Protein AF-A0A3C0NNP2-F1 (afdb_monomer)

Secondary structure (DSSP, 8-state):
------PPP-----GGGGGGGTTS-HHHHHHHHHHHHHHHHH------SSHHHHHHHHHHHHHHHHHHHHHHHHHHHHHHHHHHHHHHHTTPPPPPHHHHHHHHHHHHHHHHHHHHHTSPPPP---------------------PPPP----PPPPPPP--------HHHHHHHHHHHHHHHHHHHHTT--

Solvent-accessible surface area (backbone atoms only — not comparable to full-atom values): 12382 Å² total; per-residue (Å²): 133,84,76,74,80,75,73,77,79,80,85,84,84,58,77,87,53,50,71,64,43,73,91,49,55,72,72,54,47,50,50,51,54,50,38,50,51,40,28,70,67,42,65,46,82,76,86,56,91,50,67,66,59,35,53,37,45,51,56,52,51,53,52,49,54,53,50,53,52,50,54,38,39,55,50,24,53,55,46,49,64,55,46,52,55,56,33,57,77,68,73,48,84,81,73,60,65,66,64,48,30,53,53,45,21,54,52,51,53,51,53,48,59,53,58,31,67,70,62,81,77,74,84,79,80,84,77,89,82,83,92,84,85,87,82,90,80,92,77,92,78,82,86,82,82,84,86,76,92,76,88,79,78,82,81,85,80,88,88,84,88,89,69,93,73,66,52,71,69,52,53,50,50,51,55,52,50,53,54,53,52,57,53,57,56,62,66,71,72,74,125

Radius of gyration: 28.44 Å; Cα contacts (8 Å, |Δi|>4): 70; chains: 1; bounding box: 98×59×48 Å

Foldseek 3Di:
DPPPPPQQDFFDDDPVLVVLPPPDDPVLVVVLSVQRRLCSRQVDHDDDPDPSSNVSSVVSSVVRVVVLLVVLLVVLLVVLVVVVVVCVVVVHDRDDRVVSSVVSSVVVVVVSNVVSPPDDDDDDPDDDDDDDDDDDDDDDDDDDDDDDDDDDDDDDDDDDDDDPDDDPVRVVVVVVVVVVVVVVVVVVPPD

pLDDT: mean 73.44, std 24.17, range [26.77, 96.62]

Mean predicted aligned error: 18.31 Å

Sequence (191 aa):
MSRKNKVKPGILLYFDQAEAFEYFTDAEVGQIVRAALRFGQFGEDTVFQDRAQQAAWHSIRLALIRDHASYFRDIAERTYSSMCRVWKEAGAEYPEKDAWIESETQRLLSLDAERSRTVPSAPNRKDSQQDTQPQHDNSVITSPAPARYAPTACESAPDNRDGESLSIEQEFEEKRRKAIESLNFRTSKGF

Structure (mmCIF, N/CA/C/O backbone):
data_AF-A0A3C0NNP2-F1
#
_entry.id   AF-A0A3C0NNP2-F1
#
loop_
_atom_site.group_PDB
_atom_site.id
_atom_site.type_symbol
_atom_site.label_atom_id
_atom_site.label_alt_id
_atom_site.label_comp_id
_atom_site.label_asym_id
_atom_site.label_entity_id
_atom_site.label_seq_id
_atom_site.pdbx_PDB_ins_code
_atom_site.Cartn_x
_atom_site.Cartn_y
_atom_site.Cartn_z
_atom_site.occupancy
_atom_site.B_iso_or_equiv
_atom_site.auth_seq_id
_atom_site.auth_comp_id
_atom_site.auth_asym_id
_atom_site.auth_atom_id
_atom_site.pdbx_PDB_model_num
ATOM 1 N N . MET A 1 1 ? -1.006 -19.595 -22.410 1.00 35.12 1 MET A N 1
ATOM 2 C CA . MET A 1 1 ? -0.564 -19.739 -21.004 1.00 35.12 1 MET A CA 1
ATOM 3 C C . MET A 1 1 ? -1.572 -19.046 -20.101 1.00 35.12 1 MET A C 1
ATOM 5 O O . MET A 1 1 ? -1.688 -17.829 -20.161 1.00 35.12 1 MET A O 1
ATOM 9 N N . SER A 1 2 ? -2.354 -19.806 -19.330 1.00 37.44 2 SER A N 1
ATOM 10 C CA . SER A 1 2 ? -3.319 -19.236 -18.383 1.00 37.44 2 SER A CA 1
ATOM 11 C C . SER A 1 2 ? -2.547 -18.583 -17.235 1.00 37.44 2 SER A C 1
ATOM 13 O O . SER A 1 2 ? -1.887 -19.276 -16.457 1.00 37.44 2 SER A O 1
ATOM 15 N N . ARG A 1 3 ? -2.552 -17.244 -17.165 1.00 47.00 3 ARG A N 1
ATOM 16 C CA . ARG A 1 3 ? -2.038 -16.521 -15.998 1.00 47.00 3 ARG A CA 1
ATOM 17 C C . ARG A 1 3 ? -2.948 -16.908 -14.839 1.00 47.00 3 ARG A C 1
ATOM 19 O O . ARG A 1 3 ? -4.051 -16.385 -14.741 1.00 47.00 3 ARG A O 1
ATOM 26 N N . LYS A 1 4 ? -2.512 -17.848 -13.990 1.00 49.34 4 LYS A N 1
ATOM 27 C CA . LYS A 1 4 ? -3.157 -18.088 -12.693 1.00 49.34 4 LYS A CA 1
ATOM 28 C C . LYS A 1 4 ? -3.365 -16.711 -12.069 1.00 49.34 4 LYS A C 1
ATOM 30 O O . LYS A 1 4 ? -2.384 -15.979 -11.925 1.00 49.34 4 LYS A O 1
ATOM 35 N N . ASN A 1 5 ? -4.615 -16.337 -11.800 1.00 49.03 5 ASN A N 1
ATOM 36 C CA . ASN A 1 5 ? -4.945 -15.070 -11.161 1.00 49.03 5 ASN A CA 1
ATOM 37 C C . ASN A 1 5 ? -4.226 -15.049 -9.815 1.00 49.03 5 ASN A C 1
ATOM 39 O O . ASN A 1 5 ? -4.716 -15.609 -8.841 1.00 49.03 5 ASN A O 1
ATOM 43 N N . LYS A 1 6 ? -3.026 -14.460 -9.771 1.00 58.00 6 LYS A N 1
ATOM 44 C CA . LYS A 1 6 ? -2.323 -14.229 -8.517 1.00 58.00 6 LYS A CA 1
ATOM 45 C C . LYS A 1 6 ? -3.227 -13.290 -7.732 1.00 58.00 6 LYS A C 1
ATOM 47 O O . LYS A 1 6 ? -3.489 -12.164 -8.175 1.00 58.00 6 LYS A O 1
ATOM 52 N N . VAL A 1 7 ? -3.809 -13.820 -6.664 1.00 63.25 7 VAL A N 1
ATOM 53 C CA . VAL A 1 7 ? -4.595 -13.048 -5.708 1.00 63.25 7 VAL A CA 1
ATOM 54 C C . VAL A 1 7 ? -3.653 -11.991 -5.142 1.00 63.25 7 VAL A C 1
ATOM 56 O O . VAL A 1 7 ? -2.482 -12.284 -4.888 1.00 63.25 7 VAL A O 1
ATOM 59 N N . LYS A 1 8 ? -4.127 -10.745 -5.060 1.00 69.69 8 LYS A N 1
ATOM 60 C CA . LYS A 1 8 ? -3.361 -9.659 -4.447 1.00 69.69 8 LYS A CA 1
ATOM 61 C C . LYS A 1 8 ? -3.041 -10.076 -3.001 1.00 69.69 8 LYS A C 1
ATOM 63 O O . LYS A 1 8 ? -3.910 -10.687 -2.375 1.00 69.69 8 LYS A O 1
ATOM 68 N N . PRO A 1 9 ? -1.816 -9.851 -2.495 1.00 76.38 9 PRO A N 1
ATOM 69 C CA . PRO A 1 9 ? -1.511 -10.164 -1.104 1.00 76.38 9 PRO A CA 1
ATOM 70 C C . PRO A 1 9 ? -2.508 -9.470 -0.164 1.00 76.38 9 PRO A C 1
ATOM 72 O O . PRO A 1 9 ? -3.124 -8.467 -0.530 1.00 76.38 9 PRO A O 1
ATOM 75 N N . GLY A 1 10 ? -2.683 -10.037 1.031 1.00 86.12 10 GLY A N 1
ATOM 76 C CA . GLY A 1 10 ? -3.494 -9.418 2.076 1.00 86.12 10 GLY A CA 1
ATOM 77 C C . GLY A 1 10 ? -2.913 -8.081 2.544 1.00 86.12 10 GLY A C 1
ATOM 78 O O . GLY A 1 10 ? -1.851 -7.650 2.095 1.00 86.12 10 GLY A O 1
ATOM 79 N N . ILE A 1 11 ? -3.615 -7.435 3.469 1.00 88.88 11 ILE A N 1
ATOM 80 C CA . ILE A 1 11 ? -3.126 -6.224 4.129 1.00 88.88 11 ILE A CA 1
ATOM 81 C C . ILE A 1 11 ? -2.184 -6.582 5.280 1.00 88.88 11 ILE A C 1
ATOM 83 O O . ILE A 1 11 ? -2.373 -7.605 5.942 1.00 88.88 11 ILE A O 1
ATOM 87 N N . LEU A 1 12 ? -1.203 -5.720 5.534 1.00 87.94 12 LEU A N 1
ATOM 88 C CA . LEU A 1 12 ? -0.366 -5.782 6.723 1.00 87.94 12 LEU A CA 1
ATOM 89 C C . LEU A 1 12 ? -0.793 -4.663 7.675 1.00 87.94 12 LEU A C 1
ATOM 91 O O . LEU A 1 12 ? -0.862 -3.500 7.283 1.00 87.94 12 LEU A O 1
ATOM 95 N N . LEU A 1 13 ? -1.117 -5.035 8.911 1.00 87.12 13 LEU A N 1
ATOM 96 C CA . LEU A 1 13 ? -1.383 -4.097 9.997 1.00 87.12 13 LEU A CA 1
ATOM 97 C C . LEU A 1 13 ? -0.209 -4.165 10.968 1.00 87.12 13 LEU A C 1
ATOM 99 O O . LEU A 1 13 ? 0.189 -5.248 11.399 1.00 87.12 13 LEU A O 1
ATOM 103 N N . TYR A 1 14 ? 0.352 -3.005 11.276 1.00 87.31 14 TYR A N 1
ATOM 104 C CA . TYR A 1 14 ? 1.499 -2.870 12.161 1.00 87.31 14 TYR A CA 1
ATOM 105 C C . TYR A 1 14 ? 1.044 -2.594 13.598 1.00 87.31 14 TYR A C 1
ATOM 107 O O . TYR A 1 14 ? -0.056 -2.097 13.835 1.00 87.31 14 TYR A O 1
ATOM 115 N N . PHE A 1 15 ? 1.894 -2.925 14.572 1.00 88.94 15 PHE A N 1
ATOM 116 C CA . PHE A 1 15 ? 1.574 -2.744 15.993 1.00 88.94 15 PHE A CA 1
ATOM 117 C C . PHE A 1 15 ? 1.412 -1.276 16.404 1.00 88.94 15 PHE A C 1
ATOM 119 O O . PHE A 1 15 ? 0.691 -1.003 17.355 1.00 88.94 15 PHE A O 1
ATOM 126 N N . ASP A 1 16 ? 2.013 -0.337 15.672 1.00 86.25 16 ASP A N 1
ATOM 127 C CA . ASP A 1 16 ? 1.788 1.104 15.857 1.00 86.25 16 ASP A CA 1
ATOM 128 C C . ASP A 1 16 ? 0.331 1.518 15.574 1.00 86.25 16 ASP A C 1
ATOM 130 O O . ASP A 1 16 ? -0.117 2.567 16.024 1.00 86.25 16 ASP A O 1
ATOM 134 N N . GLN A 1 17 ? -0.437 0.680 14.873 1.00 85.19 17 GLN A N 1
ATOM 135 C CA . GLN A 1 17 ? -1.859 0.901 14.617 1.00 85.19 17 GLN A CA 1
ATOM 136 C C . GLN A 1 17 ? -2.762 0.297 15.689 1.00 85.19 17 GLN A C 1
ATOM 138 O O . GLN A 1 17 ? -3.963 0.548 15.667 1.00 85.19 17 GLN A O 1
ATOM 143 N N . ALA A 1 18 ? -2.218 -0.488 16.625 1.00 86.25 18 ALA A N 1
ATOM 144 C CA . ALA A 1 18 ? -3.011 -1.096 17.689 1.00 86.25 18 ALA A CA 1
ATOM 145 C C . ALA A 1 18 ? -3.673 -0.030 18.577 1.00 86.25 18 ALA A C 1
ATOM 147 O O . ALA A 1 18 ? -4.842 -0.167 18.928 1.00 86.25 18 ALA A O 1
ATOM 148 N N . GLU A 1 19 ? -2.964 1.070 18.843 1.00 86.31 19 GLU A N 1
ATOM 149 C CA . GLU A 1 19 ? -3.471 2.219 19.606 1.00 86.31 19 GLU A CA 1
ATOM 150 C C . GLU A 1 19 ? -4.695 2.865 18.939 1.00 86.31 19 GLU A C 1
ATOM 152 O O . GLU A 1 19 ? -5.598 3.355 19.614 1.00 86.31 19 GLU A O 1
ATOM 157 N N . ALA A 1 20 ? -4.787 2.800 17.604 1.00 84.19 20 ALA A N 1
ATOM 158 C CA . ALA A 1 20 ? -5.948 3.298 16.873 1.00 84.19 20 ALA A CA 1
ATOM 159 C C . ALA A 1 20 ? -7.210 2.456 17.122 1.00 84.19 20 ALA A C 1
ATOM 161 O O . ALA A 1 20 ? -8.291 2.887 16.736 1.00 84.19 20 ALA A O 1
ATOM 162 N N . PHE A 1 21 ? -7.095 1.279 17.746 1.00 89.62 21 PHE A N 1
ATOM 163 C CA . PHE A 1 21 ? -8.216 0.391 18.049 1.00 89.62 21 PHE A CA 1
ATOM 164 C C . PHE A 1 21 ? -8.631 0.372 19.523 1.00 89.62 21 PHE A C 1
ATOM 166 O O . PHE A 1 21 ? -9.720 -0.110 19.816 1.00 89.62 21 PHE A O 1
ATOM 173 N N . GLU A 1 22 ? -7.821 0.907 20.444 1.00 89.44 22 GLU A N 1
ATOM 174 C CA . GLU A 1 22 ? -8.028 0.744 21.896 1.00 89.44 22 GLU A CA 1
ATOM 175 C C . GLU A 1 22 ? -9.381 1.252 22.406 1.00 89.44 22 GLU A C 1
ATOM 177 O O . GLU A 1 22 ? -9.929 0.714 23.367 1.00 89.44 22 GLU A O 1
ATOM 182 N N . TYR A 1 23 ? -9.926 2.283 21.763 1.00 88.69 23 TYR A N 1
ATOM 183 C CA . TYR A 1 23 ? -11.167 2.931 22.187 1.00 88.69 23 TYR A CA 1
ATOM 184 C C . TYR A 1 23 ? -12.404 2.449 21.425 1.00 88.69 23 TYR A C 1
ATOM 186 O O . TYR A 1 23 ? -13.486 3.003 21.616 1.00 88.69 23 TYR A O 1
ATOM 194 N N . PHE A 1 24 ? -12.257 1.438 20.567 1.00 94.31 24 PHE A N 1
ATOM 195 C CA . PHE A 1 24 ? -13.345 0.889 19.768 1.00 94.31 24 PHE A CA 1
ATOM 196 C C . PHE A 1 24 ? -13.791 -0.470 20.293 1.00 94.31 24 PHE A C 1
ATOM 198 O O . PHE A 1 24 ? -12.999 -1.293 20.745 1.00 94.31 24 PHE A O 1
ATOM 205 N N . THR A 1 25 ? -15.088 -0.729 20.188 1.00 95.50 25 THR A N 1
ATOM 206 C CA . THR A 1 25 ? -15.630 -2.072 20.390 1.00 95.50 25 THR A CA 1
ATOM 207 C C . THR A 1 25 ? -15.190 -3.002 19.256 1.00 95.50 25 THR A C 1
ATOM 209 O O . THR A 1 25 ? -14.941 -2.562 18.131 1.00 95.50 25 THR A O 1
ATOM 212 N N . ASP A 1 26 ? -15.186 -4.315 19.498 1.00 95.69 26 ASP A N 1
ATOM 213 C CA . ASP A 1 26 ? -14.838 -5.314 18.474 1.00 95.69 26 ASP A CA 1
ATOM 214 C C . ASP A 1 26 ? -15.671 -5.175 17.187 1.00 95.69 26 ASP A C 1
ATOM 216 O O . ASP A 1 26 ? -15.187 -5.424 16.081 1.00 95.69 26 ASP A O 1
ATOM 220 N N . ALA A 1 27 ? -16.933 -4.749 17.313 1.00 95.75 27 ALA A N 1
ATOM 221 C CA . ALA A 1 27 ? -17.811 -4.520 16.172 1.00 95.75 27 ALA A CA 1
ATOM 222 C C . ALA A 1 27 ? -17.329 -3.352 15.298 1.00 95.75 27 ALA A C 1
ATOM 224 O O . ALA A 1 27 ? -17.389 -3.432 14.071 1.00 95.75 27 ALA A O 1
ATOM 225 N N . GLU A 1 28 ? -16.842 -2.280 15.915 1.00 95.19 28 GLU A N 1
ATOM 226 C CA . GLU A 1 28 ? -16.324 -1.094 15.232 1.00 95.19 28 GLU A CA 1
ATOM 227 C C . GLU A 1 28 ? -14.955 -1.374 14.612 1.00 95.19 28 GLU A C 1
ATOM 229 O O . GLU A 1 28 ? -14.738 -1.075 13.436 1.00 95.19 28 GLU A O 1
ATOM 234 N N . VAL A 1 29 ? -14.076 -2.069 15.340 1.00 95.00 29 VAL A N 1
ATOM 235 C CA . VAL A 1 29 ? -12.811 -2.580 14.791 1.00 95.00 29 VAL A CA 1
ATOM 236 C C . VAL A 1 29 ? -13.084 -3.465 13.573 1.00 95.00 29 VAL A C 1
ATOM 238 O O . VAL A 1 29 ? -12.455 -3.302 12.527 1.00 95.00 29 VAL A O 1
AT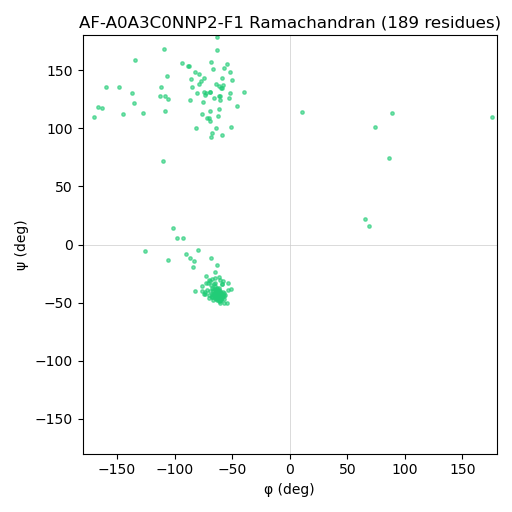OM 241 N N . GLY A 1 30 ? -14.084 -4.347 13.649 1.00 95.12 30 GLY A N 1
ATOM 242 C CA . GLY A 1 30 ? -14.502 -5.186 12.527 1.00 95.12 30 GLY A CA 1
ATOM 243 C C . GLY A 1 30 ? -14.946 -4.393 11.291 1.00 95.12 30 GLY A C 1
ATOM 244 O O . GLY A 1 30 ? -14.696 -4.828 10.161 1.00 95.12 30 GLY A O 1
ATOM 245 N N . GLN A 1 31 ? -15.562 -3.221 11.469 1.00 96.12 31 GLN A N 1
ATOM 246 C CA . GLN A 1 31 ? -15.917 -2.331 10.357 1.00 96.12 31 GLN A CA 1
ATOM 247 C C . GLN A 1 31 ? -14.672 -1.702 9.723 1.00 96.12 31 GLN A C 1
ATOM 249 O O . GLN A 1 31 ? -14.552 -1.703 8.496 1.00 96.12 31 GLN A O 1
ATOM 254 N N . ILE A 1 32 ? -13.721 -1.242 10.538 1.00 95.56 32 ILE A N 1
ATOM 255 C CA . ILE A 1 32 ? -12.462 -0.652 10.064 1.00 95.56 32 ILE A CA 1
ATOM 256 C C . ILE A 1 32 ? -11.609 -1.695 9.330 1.00 95.56 32 ILE A C 1
ATOM 258 O O . ILE A 1 32 ? -11.123 -1.436 8.230 1.00 95.56 32 ILE A O 1
ATOM 262 N N . VAL A 1 33 ? -11.486 -2.911 9.866 1.00 94.88 33 VAL A N 1
ATOM 263 C CA . VAL A 1 33 ? -10.759 -4.012 9.210 1.00 94.88 33 VAL A CA 1
ATOM 264 C C . VAL A 1 33 ? -11.424 -4.400 7.887 1.00 94.88 33 VAL A C 1
ATOM 266 O O . VAL A 1 33 ? -10.745 -4.635 6.887 1.00 94.88 33 VAL A O 1
ATOM 269 N N . 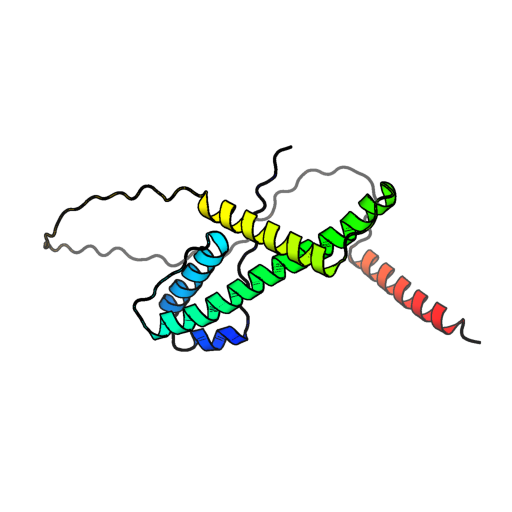ARG A 1 34 ? -12.761 -4.422 7.831 1.00 94.88 34 ARG A N 1
ATOM 270 C CA . ARG A 1 34 ? -13.489 -4.674 6.579 1.00 94.88 34 ARG A CA 1
ATOM 271 C C . ARG A 1 34 ? -13.232 -3.581 5.540 1.00 94.88 34 ARG A C 1
ATOM 273 O O . ARG A 1 34 ? -13.052 -3.911 4.367 1.00 94.88 34 ARG A O 1
ATOM 280 N N . ALA A 1 35 ? -13.201 -2.315 5.956 1.00 95.56 35 ALA A N 1
ATOM 281 C CA . ALA A 1 35 ? -12.829 -1.197 5.092 1.00 95.56 35 ALA A CA 1
ATOM 282 C C . ALA A 1 35 ? -11.386 -1.341 4.584 1.00 95.56 35 ALA A C 1
ATOM 284 O O . ALA A 1 35 ? -11.151 -1.224 3.385 1.00 95.56 35 ALA A O 1
ATOM 285 N N . ALA A 1 36 ? -10.444 -1.711 5.455 1.00 94.50 36 ALA A N 1
ATOM 286 C CA . ALA A 1 36 ? -9.049 -1.958 5.095 1.00 94.50 36 ALA A CA 1
ATOM 287 C C . ALA A 1 36 ? -8.899 -3.056 4.032 1.00 94.50 36 ALA A C 1
ATOM 289 O O . ALA A 1 36 ? -8.169 -2.880 3.056 1.00 94.50 36 ALA A O 1
ATOM 290 N N . LEU A 1 37 ? -9.630 -4.166 4.174 1.00 92.94 37 LEU A N 1
ATOM 291 C CA . LEU A 1 37 ? -9.629 -5.250 3.190 1.00 92.94 37 LEU A CA 1
ATOM 292 C C . LEU A 1 37 ? -10.200 -4.801 1.842 1.00 92.94 37 LEU A C 1
ATOM 294 O O . LEU A 1 37 ? -9.605 -5.087 0.804 1.00 92.94 37 LEU A O 1
ATOM 298 N N . ARG A 1 38 ? -11.322 -4.071 1.843 1.00 92.50 38 ARG A N 1
ATOM 299 C CA . ARG A 1 38 ? -11.929 -3.535 0.613 1.00 92.50 38 ARG A CA 1
ATOM 300 C C . ARG A 1 38 ? -11.029 -2.520 -0.079 1.00 92.50 38 ARG A C 1
ATOM 302 O O . ARG A 1 38 ? -10.863 -2.585 -1.294 1.00 92.50 38 ARG A O 1
ATOM 309 N N . PHE A 1 39 ? -10.391 -1.645 0.688 1.00 92.38 39 PHE A N 1
ATOM 310 C CA . PHE A 1 39 ? -9.416 -0.698 0.170 1.00 92.38 39 PHE A CA 1
ATOM 311 C C . PHE A 1 39 ? -8.200 -1.415 -0.423 1.00 92.38 39 PHE A C 1
ATOM 313 O O . PHE A 1 39 ? -7.817 -1.149 -1.558 1.00 92.38 39 PHE A O 1
ATOM 320 N N . GLY A 1 40 ? -7.625 -2.383 0.294 1.00 89.25 40 GLY A N 1
ATOM 321 C CA . GLY A 1 40 ? -6.478 -3.148 -0.191 1.0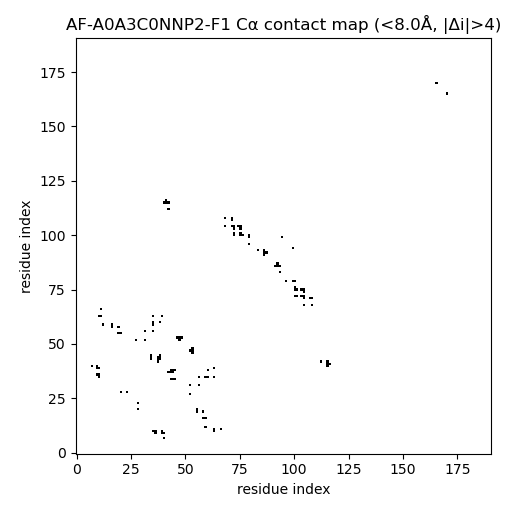0 89.25 40 GLY A CA 1
ATOM 322 C C . GLY A 1 40 ? -6.796 -3.959 -1.450 1.00 89.25 40 GLY A C 1
ATOM 323 O O . GLY A 1 40 ? -5.986 -4.007 -2.378 1.00 89.25 40 GLY A O 1
ATOM 324 N N . GLN A 1 41 ? -7.982 -4.566 -1.509 1.00 87.56 41 GLN A N 1
ATOM 325 C CA . GLN A 1 41 ? -8.383 -5.451 -2.601 1.00 87.56 41 GLN A CA 1
ATOM 326 C C . GLN A 1 41 ? -8.909 -4.707 -3.835 1.00 87.56 41 GLN A C 1
ATOM 328 O O . GLN A 1 41 ? -8.612 -5.124 -4.954 1.00 87.56 41 GLN A O 1
ATOM 333 N N . PHE A 1 42 ? -9.691 -3.644 -3.638 1.00 87.88 42 PHE A N 1
ATOM 334 C CA . PHE A 1 42 ? -10.454 -2.973 -4.697 1.00 87.88 42 PHE A CA 1
ATOM 335 C C . PHE A 1 42 ? -10.180 -1.467 -4.801 1.00 87.88 42 PHE A C 1
ATOM 337 O O . PHE A 1 42 ? -10.692 -0.816 -5.708 1.00 87.88 42 PHE A O 1
ATOM 344 N N . GLY A 1 43 ? -9.400 -0.885 -3.889 1.00 88.44 43 GLY A N 1
ATOM 345 C CA . GLY A 1 43 ? -9.232 0.568 -3.807 1.00 88.44 43 GLY A CA 1
ATOM 346 C C . GLY A 1 43 ? -10.495 1.303 -3.342 1.00 88.44 43 GLY A C 1
ATOM 347 O O . GLY A 1 43 ? -10.593 2.513 -3.529 1.00 88.44 43 GLY A O 1
ATOM 348 N N . GLU A 1 44 ? -11.468 0.591 -2.760 1.00 91.19 44 GLU A N 1
ATOM 349 C CA . GLU A 1 44 ? -12.695 1.182 -2.217 1.00 91.19 44 GLU A CA 1
ATOM 350 C C . GLU A 1 44 ? -12.384 1.957 -0.933 1.00 91.19 44 GLU A C 1
ATOM 352 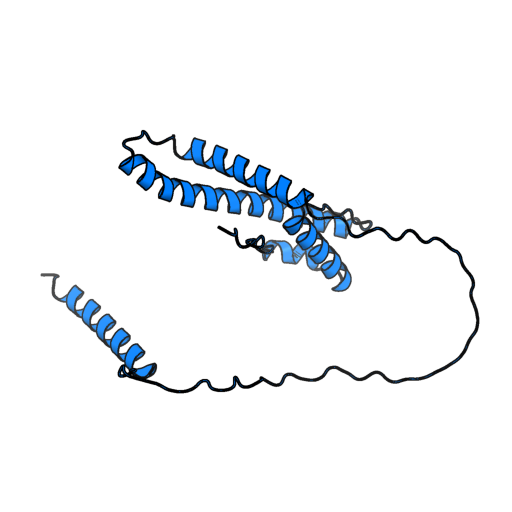O O . GLU A 1 44 ? -12.086 1.370 0.109 1.00 91.19 44 GLU A O 1
ATOM 357 N N . ASP A 1 45 ? -12.462 3.285 -1.003 1.00 93.12 45 ASP A N 1
ATOM 358 C CA . ASP A 1 45 ? -12.368 4.130 0.183 1.00 93.12 45 ASP A CA 1
ATOM 359 C C . ASP A 1 45 ? -13.687 4.111 0.961 1.00 93.12 45 ASP A C 1
ATOM 361 O O . ASP A 1 45 ? -14.773 4.119 0.376 1.00 93.12 45 ASP A O 1
ATOM 365 N N . THR A 1 46 ? -13.597 4.092 2.287 1.00 94.25 46 THR A N 1
ATOM 366 C CA . THR A 1 46 ? -14.767 4.064 3.172 1.00 94.25 46 THR A CA 1
ATOM 367 C C . THR A 1 46 ? -14.880 5.383 3.922 1.00 94.25 46 THR A C 1
ATOM 369 O O . THR A 1 46 ? -13.895 5.906 4.438 1.00 94.25 46 THR A O 1
ATOM 372 N N . VAL A 1 47 ? -16.099 5.916 3.995 1.00 95.44 47 VAL A N 1
ATOM 373 C CA . VAL A 1 47 ? -16.416 7.092 4.809 1.00 95.44 47 VAL A CA 1
ATOM 374 C C . VAL A 1 47 ? -17.250 6.635 5.997 1.00 95.44 47 VAL A C 1
ATOM 376 O O . VAL A 1 47 ? -18.368 6.146 5.829 1.00 95.44 47 VAL A O 1
ATOM 379 N N . PHE A 1 48 ? -16.693 6.785 7.191 1.00 94.50 48 PHE A N 1
ATOM 380 C CA . PHE A 1 48 ? -17.351 6.500 8.456 1.00 94.50 48 PHE A CA 1
ATOM 381 C C . PHE A 1 48 ? -18.155 7.715 8.918 1.00 94.50 48 PHE A C 1
ATOM 383 O O . PHE A 1 48 ? -17.745 8.863 8.743 1.00 94.50 48 PHE A O 1
ATOM 390 N N . GLN A 1 49 ? -19.324 7.460 9.507 1.00 94.25 49 GLN A N 1
ATOM 391 C CA . GLN A 1 49 ? -20.152 8.519 10.093 1.00 94.25 49 GLN A CA 1
ATOM 392 C C . GLN A 1 49 ? -19.582 8.993 11.433 1.00 94.25 49 GLN A C 1
ATOM 394 O O . GLN A 1 49 ? -19.644 10.183 11.745 1.00 94.25 49 GLN A O 1
ATOM 399 N N . ASP A 1 50 ? -19.012 8.068 12.207 1.00 94.69 50 ASP A N 1
ATOM 400 C CA . ASP A 1 50 ? -18.319 8.393 13.442 1.00 94.69 50 ASP A CA 1
ATOM 401 C C . ASP A 1 50 ? -16.954 9.034 13.150 1.00 94.69 50 ASP A C 1
ATOM 403 O O . ASP A 1 50 ? -16.155 8.538 12.350 1.00 94.69 50 ASP A O 1
ATOM 407 N N . ARG A 1 51 ? -16.679 10.165 13.808 1.00 94.12 51 ARG A N 1
ATOM 408 C CA . ARG A 1 51 ? -15.454 10.938 13.565 1.00 94.12 51 ARG A CA 1
ATOM 409 C C . ARG A 1 51 ? -14.208 10.235 14.086 1.00 94.12 51 ARG A C 1
ATOM 411 O O . ARG A 1 51 ? -13.150 10.400 13.480 1.00 94.12 51 ARG A O 1
ATOM 418 N N . ALA A 1 52 ? -14.311 9.487 15.182 1.00 93.38 52 ALA A N 1
ATOM 419 C CA . ALA A 1 52 ? -13.173 8.762 15.726 1.00 93.38 52 ALA A CA 1
ATOM 420 C C . ALA A 1 52 ? -12.804 7.601 14.794 1.00 93.38 52 ALA A C 1
ATOM 422 O O . ALA A 1 52 ? -11.639 7.473 14.419 1.00 93.38 52 ALA A O 1
ATOM 423 N N . GLN A 1 53 ? -13.788 6.828 14.326 1.00 94.62 53 GLN A N 1
ATOM 424 C CA . GLN A 1 53 ? -13.580 5.781 13.322 1.00 94.62 53 GLN A CA 1
ATOM 425 C C . GLN A 1 53 ? -13.007 6.353 12.024 1.00 94.62 53 GLN A C 1
ATOM 427 O O . GLN A 1 53 ? -12.080 5.780 11.458 1.00 94.62 53 GLN A O 1
ATOM 432 N N . GLN A 1 54 ? -13.498 7.511 11.570 1.00 95.38 54 GLN A N 1
ATOM 433 C CA . GLN A 1 54 ? -12.958 8.178 10.385 1.00 95.38 54 GLN A CA 1
ATOM 434 C C . GLN A 1 54 ? -11.488 8.589 10.570 1.00 95.38 54 GLN A C 1
ATOM 436 O O . GLN A 1 54 ? -10.692 8.457 9.638 1.00 95.38 54 GLN A O 1
ATOM 441 N N . ALA A 1 55 ? -11.112 9.080 11.754 1.00 93.12 55 ALA A N 1
ATOM 442 C CA . ALA A 1 55 ? -9.732 9.445 12.066 1.00 93.12 55 ALA A CA 1
ATOM 443 C C . ALA A 1 55 ? -8.813 8.212 12.127 1.00 93.12 55 ALA A C 1
ATOM 445 O O . ALA A 1 55 ? -7.741 8.214 11.518 1.00 93.12 55 ALA A O 1
ATOM 446 N N . ALA A 1 56 ? -9.259 7.138 12.784 1.00 93.06 56 ALA A N 1
ATOM 447 C CA . ALA A 1 56 ? -8.541 5.866 12.825 1.00 93.06 56 ALA A CA 1
ATOM 448 C C . ALA A 1 56 ? -8.377 5.268 11.420 1.00 93.06 56 ALA A C 1
ATOM 450 O O . ALA A 1 56 ? -7.273 4.884 11.027 1.00 93.06 56 ALA A O 1
ATOM 451 N N . TRP A 1 57 ? -9.446 5.287 10.617 1.00 95.12 57 TRP A N 1
ATOM 452 C CA . TRP A 1 57 ? -9.411 4.860 9.222 1.00 95.12 57 TRP A CA 1
ATOM 453 C C . TRP A 1 57 ? -8.392 5.651 8.403 1.00 95.12 57 TRP A C 1
ATOM 455 O O . TRP A 1 57 ? -7.632 5.057 7.643 1.00 95.12 57 TRP A O 1
ATOM 465 N N . HIS A 1 58 ? -8.322 6.972 8.578 1.00 93.56 58 HIS A N 1
ATOM 466 C CA . HIS A 1 58 ? -7.352 7.797 7.863 1.00 93.56 58 HIS A CA 1
ATOM 467 C C . HIS A 1 58 ? -5.905 7.371 8.151 1.00 93.56 58 HIS A C 1
ATOM 469 O O . HIS A 1 58 ? -5.117 7.220 7.216 1.00 93.56 58 HIS A O 1
ATOM 475 N N . SER A 1 59 ? -5.576 7.114 9.421 1.00 91.75 59 SER A N 1
ATOM 476 C CA . SER A 1 59 ? -4.252 6.622 9.825 1.00 91.75 59 SER A CA 1
ATOM 477 C C . SER A 1 59 ? -3.925 5.268 9.180 1.00 91.75 59 SER A C 1
ATOM 479 O O . SER A 1 59 ? -2.887 5.106 8.531 1.00 91.75 59 SER A O 1
ATOM 481 N N . ILE A 1 60 ? -4.861 4.317 9.258 1.00 93.38 60 ILE A N 1
ATOM 482 C CA . ILE A 1 60 ? -4.703 2.971 8.689 1.00 93.38 60 ILE A CA 1
ATOM 483 C C . ILE A 1 60 ? -4.525 3.034 7.175 1.00 93.38 60 ILE A C 1
ATOM 485 O O . ILE A 1 60 ? -3.579 2.470 6.627 1.00 93.38 60 ILE A O 1
ATOM 489 N N . ARG A 1 61 ? -5.389 3.783 6.490 1.00 93.94 61 ARG A N 1
ATOM 490 C CA . ARG A 1 61 ? -5.353 3.970 5.039 1.00 93.94 61 ARG A CA 1
ATOM 491 C C . ARG A 1 61 ? -4.017 4.534 4.561 1.00 93.94 61 ARG A C 1
ATOM 493 O O . ARG A 1 61 ? -3.501 4.072 3.547 1.00 93.94 61 ARG A O 1
ATOM 500 N N . LEU A 1 62 ? -3.439 5.509 5.267 1.00 92.06 62 LEU A N 1
ATOM 501 C CA . LEU A 1 62 ? -2.130 6.064 4.906 1.00 92.06 62 LEU A CA 1
ATOM 502 C C . LEU A 1 62 ? -1.016 5.016 4.990 1.00 9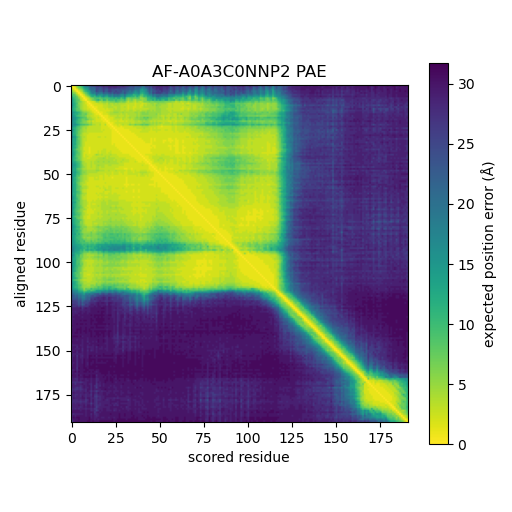2.06 62 LEU A C 1
ATOM 504 O O . LEU A 1 62 ? -0.186 4.938 4.082 1.00 92.06 62 LEU A O 1
ATOM 508 N N . ALA A 1 63 ? -1.022 4.173 6.025 1.00 91.38 63 ALA A N 1
ATOM 509 C CA . ALA A 1 63 ? -0.063 3.078 6.124 1.00 91.38 63 ALA A CA 1
ATOM 510 C C . ALA A 1 63 ? -0.251 2.051 5.000 1.00 91.38 63 ALA A C 1
ATOM 512 O O . ALA A 1 63 ? 0.730 1.647 4.383 1.00 91.38 63 ALA A O 1
ATOM 513 N N . LEU A 1 64 ? -1.498 1.703 4.663 1.00 92.00 64 LEU A N 1
ATOM 514 C CA . LEU A 1 64 ? -1.791 0.797 3.548 1.00 92.00 64 LEU A CA 1
ATOM 515 C C . LEU A 1 64 ? -1.290 1.350 2.209 1.00 92.00 64 LEU A C 1
ATOM 517 O O . LEU A 1 64 ? -0.737 0.601 1.410 1.00 92.00 64 LEU A O 1
ATOM 521 N N . ILE A 1 65 ? -1.445 2.655 1.961 1.00 91.81 65 ILE A N 1
ATOM 522 C CA . ILE A 1 65 ? -0.924 3.310 0.750 1.00 91.81 65 ILE A CA 1
ATOM 523 C C . ILE A 1 65 ? 0.605 3.213 0.695 1.00 91.81 65 ILE A C 1
ATOM 525 O O . ILE A 1 65 ? 1.166 2.881 -0.352 1.00 91.81 65 ILE A O 1
ATOM 529 N N . ARG A 1 66 ? 1.283 3.470 1.820 1.00 90.81 66 ARG A N 1
ATOM 530 C CA . ARG A 1 66 ? 2.744 3.357 1.926 1.00 90.81 66 ARG A CA 1
ATOM 531 C C . ARG A 1 66 ? 3.217 1.928 1.660 1.00 90.81 66 ARG A C 1
ATOM 533 O O . ARG A 1 66 ? 4.169 1.735 0.903 1.00 90.81 66 ARG A O 1
ATOM 540 N N . ASP A 1 67 ? 2.551 0.941 2.246 1.00 90.19 67 ASP A N 1
ATOM 541 C CA . ASP A 1 67 ? 2.872 -0.475 2.055 1.00 90.19 67 ASP A CA 1
ATOM 542 C C . ASP A 1 67 ? 2.647 -0.913 0.616 1.00 90.19 67 ASP A C 1
ATOM 544 O O . ASP A 1 67 ? 3.481 -1.601 0.032 1.00 90.19 67 ASP A O 1
ATOM 548 N N . HIS A 1 68 ? 1.557 -0.454 0.008 1.00 89.50 68 HIS A N 1
ATOM 549 C CA . HIS A 1 68 ? 1.254 -0.724 -1.386 1.00 89.50 68 HIS A CA 1
ATOM 550 C C . HIS A 1 68 ? 2.358 -0.212 -2.321 1.00 89.50 68 HIS A C 1
ATOM 552 O O . HIS A 1 68 ? 2.818 -0.943 -3.198 1.00 89.50 68 HIS A O 1
ATOM 558 N N . ALA A 1 69 ? 2.826 1.021 -2.105 1.00 91.12 69 ALA A N 1
ATOM 559 C CA . ALA A 1 69 ? 3.935 1.592 -2.864 1.00 91.12 69 ALA A CA 1
ATOM 560 C C . ALA A 1 69 ? 5.248 0.824 -2.626 1.00 91.12 69 ALA A C 1
ATOM 562 O O . ALA A 1 69 ? 5.942 0.473 -3.581 1.00 91.12 69 ALA A O 1
ATOM 563 N N . SER A 1 70 ? 5.551 0.504 -1.366 1.00 92.19 70 SER A N 1
ATOM 564 C CA . SER A 1 70 ? 6.756 -0.245 -0.980 1.00 92.19 70 SER A CA 1
ATOM 565 C C . SER A 1 70 ? 6.784 -1.636 -1.614 1.00 92.19 70 SER A C 1
ATOM 567 O O . SER A 1 70 ? 7.791 -2.039 -2.188 1.00 92.19 70 SER A O 1
ATOM 569 N N . TYR A 1 71 ? 5.650 -2.339 -1.613 1.00 91.44 71 TYR A N 1
ATOM 570 C CA . TYR A 1 71 ? 5.513 -3.656 -2.226 1.00 91.44 71 TYR A CA 1
ATOM 571 C C . TYR A 1 71 ? 5.837 -3.644 -3.726 1.00 91.44 71 TYR A C 1
ATOM 573 O O . TYR A 1 71 ? 6.554 -4.520 -4.217 1.00 91.44 71 TYR A O 1
ATOM 581 N N . PHE A 1 72 ? 5.338 -2.657 -4.476 1.00 93.44 72 PHE A N 1
ATOM 582 C CA . PHE A 1 72 ? 5.638 -2.566 -5.906 1.00 93.44 72 PHE A CA 1
ATOM 583 C C . PHE A 1 72 ? 7.070 -2.131 -6.190 1.00 93.44 72 PHE A C 1
ATOM 585 O O . PHE A 1 72 ? 7.667 -2.643 -7.139 1.00 93.44 72 PHE A O 1
ATOM 592 N N . ARG A 1 73 ? 7.644 -1.280 -5.338 1.00 95.38 73 ARG A N 1
ATOM 593 C CA . ARG A 1 73 ? 9.062 -0.928 -5.404 1.00 95.38 73 ARG A CA 1
ATOM 594 C C . ARG A 1 73 ? 9.955 -2.152 -5.201 1.00 95.38 73 ARG A C 1
ATOM 596 O O . ARG A 1 73 ? 10.847 -2.391 -6.011 1.00 95.38 73 ARG A O 1
ATOM 603 N N . ASP A 1 74 ? 9.653 -2.996 -4.216 1.00 94.50 74 ASP A N 1
ATOM 604 C CA . ASP A 1 74 ? 10.375 -4.253 -3.975 1.00 94.50 74 ASP A CA 1
ATOM 605 C C . ASP A 1 74 ? 10.269 -5.222 -5.164 1.00 94.50 74 ASP A C 1
ATOM 607 O O . ASP A 1 74 ? 11.231 -5.913 -5.521 1.00 94.50 74 ASP A O 1
ATOM 611 N N . ILE A 1 75 ? 9.097 -5.293 -5.806 1.00 93.88 75 ILE A N 1
ATOM 612 C CA . ILE A 1 75 ? 8.923 -6.073 -7.038 1.00 93.88 75 ILE A CA 1
ATOM 613 C C . ILE A 1 75 ? 9.795 -5.504 -8.157 1.00 93.88 75 ILE A C 1
ATOM 615 O O . ILE A 1 75 ? 10.469 -6.279 -8.844 1.00 93.88 75 ILE A O 1
ATOM 619 N N . ALA A 1 76 ? 9.793 -4.186 -8.350 1.00 95.94 76 ALA A N 1
ATOM 620 C CA . ALA A 1 76 ? 10.603 -3.529 -9.364 1.00 95.94 76 ALA A CA 1
ATOM 621 C C . ALA A 1 76 ? 12.100 -3.787 -9.119 1.00 95.94 76 ALA A C 1
ATOM 623 O O . ALA A 1 76 ? 12.789 -4.239 -10.027 1.00 95.94 76 ALA A O 1
ATOM 624 N N . GLU A 1 77 ? 12.596 -3.660 -7.888 1.00 96.44 77 GLU A N 1
ATOM 625 C CA . GLU A 1 77 ? 13.995 -3.954 -7.533 1.00 96.44 77 GLU A CA 1
ATOM 626 C C . GLU A 1 77 ? 14.422 -5.395 -7.877 1.00 96.44 77 GLU A C 1
ATOM 628 O O . GLU A 1 77 ? 15.491 -5.634 -8.462 1.00 96.44 77 GLU A O 1
ATOM 633 N N . ARG A 1 78 ? 13.572 -6.380 -7.560 1.00 94.94 78 ARG A N 1
ATOM 634 C CA . ARG A 1 78 ? 13.812 -7.794 -7.904 1.00 94.94 78 ARG A CA 1
ATOM 635 C C . ARG A 1 78 ? 13.764 -8.026 -9.413 1.00 94.94 78 ARG A C 1
ATOM 637 O O . ARG A 1 78 ? 14.552 -8.812 -9.952 1.00 94.94 78 ARG A O 1
ATOM 644 N N . THR A 1 79 ? 12.851 -7.339 -10.094 1.00 95.12 79 THR A N 1
ATOM 645 C CA . THR A 1 79 ? 12.691 -7.427 -11.548 1.00 95.12 79 THR A CA 1
ATOM 646 C C . THR A 1 79 ? 13.897 -6.826 -12.254 1.00 95.12 79 THR A C 1
ATOM 648 O O . THR A 1 79 ? 14.451 -7.486 -13.126 1.00 95.12 79 THR A O 1
ATOM 651 N N . TYR A 1 80 ? 14.378 -5.660 -11.820 1.00 95.19 80 TYR A N 1
ATOM 652 C CA . TYR A 1 80 ? 15.586 -5.027 -12.345 1.00 95.19 80 TYR A CA 1
ATOM 653 C C . TYR A 1 80 ? 16.782 -5.978 -12.265 1.00 95.19 80 TYR A C 1
ATOM 655 O O . TYR A 1 80 ? 17.433 -6.263 -13.265 1.00 95.19 80 TYR A O 1
ATOM 663 N N . SER A 1 81 ? 17.009 -6.569 -11.087 1.00 92.56 81 SER A N 1
ATOM 664 C CA . SER A 1 81 ? 18.109 -7.518 -10.869 1.00 92.56 81 SER A CA 1
ATOM 665 C C . SER A 1 81 ? 18.031 -8.739 -11.795 1.00 92.56 81 SER A C 1
ATOM 667 O O . SER A 1 81 ? 19.056 -9.257 -12.243 1.00 92.56 81 SER A O 1
ATOM 669 N N . SER A 1 82 ? 16.814 -9.187 -12.111 1.00 93.31 82 SER A N 1
ATOM 670 C CA . SER A 1 82 ? 16.571 -10.274 -13.065 1.00 93.31 82 SER A CA 1
ATOM 671 C C . SER A 1 82 ? 16.795 -9.824 -14.514 1.00 93.31 82 SER A C 1
ATOM 673 O O . SER A 1 82 ? 17.428 -10.541 -15.288 1.00 93.31 82 SER A O 1
ATOM 675 N N . MET A 1 83 ? 16.330 -8.623 -14.873 1.00 93.62 83 MET A N 1
ATOM 676 C CA . MET A 1 83 ? 16.473 -8.030 -16.206 1.00 93.62 83 MET A CA 1
ATOM 677 C C . MET A 1 83 ? 17.923 -7.695 -16.548 1.00 93.62 83 MET A C 1
ATOM 679 O O . MET A 1 83 ? 18.306 -7.839 -17.704 1.00 93.62 83 MET A O 1
ATOM 683 N N . CYS A 1 84 ? 18.768 -7.378 -15.563 1.00 91.88 84 CYS A N 1
ATOM 684 C CA . CYS A 1 84 ? 20.202 -7.206 -15.790 1.00 91.88 84 CYS A CA 1
ATOM 685 C C . CYS A 1 84 ? 20.831 -8.421 -16.487 1.00 91.88 84 CYS A C 1
ATOM 687 O O . CYS A 1 84 ? 21.665 -8.265 -17.372 1.00 91.88 84 CYS A O 1
ATOM 689 N N . ARG A 1 85 ? 20.425 -9.646 -16.136 1.00 89.81 85 ARG A N 1
ATOM 690 C CA . ARG A 1 85 ? 20.938 -10.849 -16.812 1.00 89.81 85 ARG A CA 1
ATOM 691 C C . ARG A 1 85 ? 20.502 -10.896 -18.276 1.00 89.81 85 ARG A C 1
ATOM 693 O O . ARG A 1 85 ? 21.327 -11.155 -19.143 1.00 89.81 85 ARG A O 1
ATOM 700 N N . VAL A 1 86 ? 19.240 -10.562 -18.533 1.00 92.12 86 VAL A N 1
ATOM 701 C CA . VAL A 1 86 ? 18.650 -10.547 -19.877 1.00 92.12 86 VAL A CA 1
ATOM 702 C C . VAL A 1 86 ? 19.318 -9.495 -20.766 1.00 92.12 86 VAL A C 1
ATOM 704 O O . VAL A 1 86 ? 19.712 -9.803 -21.887 1.00 92.12 86 VAL A O 1
ATOM 707 N N . TRP A 1 87 ? 19.508 -8.269 -20.269 1.00 93.56 87 TRP A N 1
ATOM 708 C CA . TRP A 1 87 ? 20.196 -7.215 -21.022 1.00 93.56 87 TRP A CA 1
ATOM 709 C C . TRP A 1 87 ? 21.659 -7.561 -21.285 1.00 93.56 87 TRP A C 1
ATOM 711 O O . TRP A 1 87 ? 22.140 -7.343 -22.396 1.00 93.56 87 TRP A O 1
ATOM 721 N N . LYS A 1 88 ? 22.338 -8.188 -20.315 1.00 92.12 88 LYS A N 1
ATOM 722 C CA . LYS A 1 88 ? 23.708 -8.681 -20.493 1.00 92.12 88 LYS A CA 1
ATOM 723 C C . LYS A 1 88 ? 23.815 -9.698 -21.625 1.00 92.12 88 LYS A C 1
ATOM 725 O O . LYS A 1 88 ? 24.715 -9.592 -22.451 1.00 92.12 88 LYS A O 1
ATOM 730 N N . GLU A 1 89 ? 22.921 -10.683 -21.648 1.00 92.69 89 GLU A N 1
ATOM 731 C CA . GLU A 1 89 ? 22.880 -11.726 -22.681 1.00 92.69 89 GLU A CA 1
ATOM 732 C C . GLU A 1 89 ? 22.539 -11.151 -24.061 1.00 92.69 89 GLU A C 1
ATOM 734 O O . GLU A 1 89 ? 23.076 -11.604 -25.068 1.00 92.69 89 GLU A O 1
ATOM 739 N N . ALA A 1 90 ? 21.700 -10.115 -24.103 1.00 92.69 90 ALA A N 1
ATOM 740 C CA . ALA A 1 90 ? 21.335 -9.405 -25.325 1.00 92.69 90 ALA A CA 1
ATOM 741 C C . ALA A 1 90 ? 22.385 -8.376 -25.796 1.00 92.69 90 ALA A C 1
ATOM 743 O O . ALA A 1 90 ? 22.201 -7.771 -26.850 1.00 92.69 90 ALA A O 1
ATOM 744 N N . GLY A 1 91 ? 23.459 -8.141 -25.031 1.00 91.62 91 GLY A N 1
ATOM 745 C CA . GLY A 1 91 ? 24.450 -7.099 -25.327 1.00 91.62 91 GLY A CA 1
ATOM 746 C C . GLY A 1 91 ? 23.897 -5.669 -25.248 1.00 91.62 91 GLY A C 1
ATOM 747 O O . GLY A 1 91 ? 24.454 -4.767 -25.867 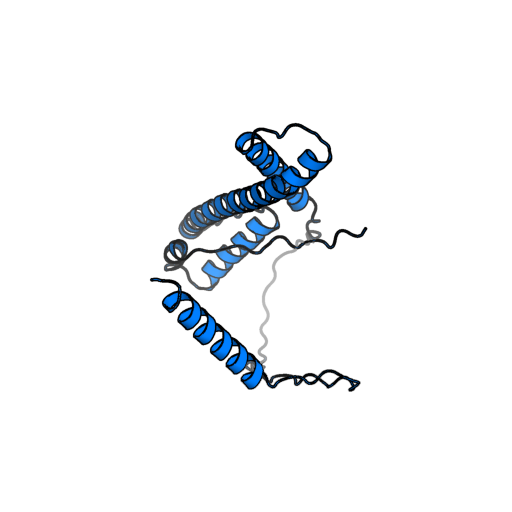1.00 91.62 91 GLY A O 1
ATOM 748 N N . ALA A 1 92 ? 22.796 -5.465 -24.523 1.00 90.00 92 ALA A N 1
ATOM 749 C CA . ALA A 1 92 ? 22.142 -4.171 -24.365 1.00 90.00 92 ALA A CA 1
ATOM 750 C C . ALA A 1 92 ? 22.727 -3.372 -23.188 1.00 90.00 92 ALA A C 1
ATOM 752 O O . ALA A 1 92 ? 23.226 -3.939 -22.213 1.00 90.00 92 ALA A O 1
ATOM 753 N N . GLU A 1 93 ? 22.630 -2.045 -23.269 1.00 87.25 93 GLU A N 1
ATOM 754 C CA . GLU A 1 93 ? 22.986 -1.146 -22.171 1.00 87.25 93 GLU A CA 1
ATOM 755 C C . GLU A 1 93 ? 21.920 -1.175 -21.066 1.00 87.25 93 GLU A C 1
ATOM 757 O O . GLU A 1 93 ? 20.721 -1.301 -21.329 1.00 87.25 93 GLU A O 1
ATOM 762 N N . TYR A 1 94 ? 22.368 -1.074 -19.814 1.00 86.62 94 TYR A N 1
ATOM 763 C CA . TYR A 1 94 ? 21.488 -1.074 -18.651 1.00 86.62 94 TYR A CA 1
ATOM 764 C C . TYR A 1 94 ? 20.880 0.317 -18.464 1.00 86.62 94 TYR A C 1
ATOM 766 O O . TYR A 1 94 ? 21.628 1.295 -18.406 1.00 86.62 94 TYR A O 1
ATOM 774 N N . PRO A 1 95 ? 19.554 0.425 -18.293 1.00 91.44 95 PRO A N 1
ATOM 775 C CA . PRO A 1 95 ? 18.947 1.646 -17.789 1.00 91.44 95 PRO A CA 1
ATOM 776 C C . PRO A 1 95 ? 19.539 2.026 -16.428 1.00 91.44 95 PRO A C 1
ATOM 778 O O . PRO A 1 95 ? 19.942 1.160 -15.652 1.00 91.44 95 PRO A O 1
ATOM 781 N N . GLU A 1 96 ? 19.543 3.317 -16.108 1.00 94.56 96 GLU A N 1
ATOM 782 C CA . GLU A 1 96 ? 19.905 3.776 -14.770 1.00 94.56 96 GLU A CA 1
ATOM 783 C C . GLU A 1 96 ? 18.936 3.179 -13.737 1.00 94.56 96 GLU A C 1
ATOM 785 O O . GLU A 1 96 ? 17.714 3.221 -13.907 1.00 94.56 96 GLU A O 1
ATOM 790 N N . LYS A 1 97 ? 19.502 2.543 -12.705 1.00 93.81 97 LYS A N 1
ATOM 791 C CA . LYS A 1 97 ? 18.767 1.640 -11.813 1.00 93.81 97 LYS A CA 1
ATOM 792 C C . LYS A 1 97 ? 17.578 2.328 -11.147 1.00 93.81 97 LYS A C 1
ATOM 794 O O . LYS A 1 97 ? 16.480 1.770 -11.169 1.00 93.81 97 LYS A O 1
ATOM 799 N N . ASP A 1 98 ? 17.791 3.496 -10.550 1.00 95.19 98 ASP A N 1
ATOM 800 C CA . ASP A 1 98 ? 16.769 4.129 -9.720 1.00 95.19 98 ASP A CA 1
ATOM 801 C C . ASP A 1 98 ? 15.654 4.717 -10.595 1.00 95.19 98 ASP A C 1
ATOM 803 O O . ASP A 1 98 ? 14.475 4.495 -10.311 1.00 95.19 98 ASP A O 1
ATOM 807 N N . ALA A 1 99 ? 15.999 5.336 -11.730 1.00 95.25 99 ALA A N 1
ATOM 808 C CA . ALA A 1 99 ? 15.014 5.780 -12.718 1.00 95.25 99 ALA A CA 1
ATOM 809 C C . ALA A 1 99 ? 14.169 4.628 -13.289 1.00 95.25 99 ALA A C 1
ATOM 811 O O . ALA A 1 99 ? 12.955 4.772 -13.472 1.00 95.25 99 ALA A O 1
ATOM 812 N N . TRP A 1 100 ? 14.782 3.470 -13.560 1.00 96.00 100 TRP A N 1
ATOM 813 C CA . TRP A 1 100 ? 14.043 2.305 -14.044 1.00 96.00 100 TRP A CA 1
ATOM 814 C C . TRP A 1 100 ? 13.095 1.751 -12.979 1.00 96.00 100 TRP A C 1
ATOM 816 O O . TRP A 1 100 ? 11.941 1.455 -13.290 1.00 96.00 100 TRP A O 1
ATOM 826 N N . ILE A 1 101 ? 13.555 1.638 -11.727 1.00 96.62 101 ILE A N 1
ATOM 827 C CA . ILE A 1 101 ? 12.730 1.159 -10.609 1.00 96.62 101 ILE A CA 1
ATOM 828 C C . ILE A 1 101 ? 11.530 2.076 -10.396 1.00 96.62 101 ILE A C 1
ATOM 830 O O . ILE A 1 101 ? 10.420 1.570 -10.239 1.00 96.62 101 ILE A O 1
ATOM 834 N N . GLU A 1 102 ? 11.723 3.395 -10.411 1.00 96.06 102 GLU A N 1
ATOM 835 C CA . GLU A 1 102 ? 10.627 4.353 -10.248 1.00 96.06 102 GLU A CA 1
ATOM 836 C C . GLU A 1 102 ? 9.593 4.192 -11.372 1.00 96.06 102 GLU A C 1
ATOM 838 O O . GLU A 1 102 ? 8.408 3.986 -11.108 1.00 96.06 102 GLU A O 1
ATOM 843 N N . SER A 1 103 ? 10.048 4.178 -12.628 1.00 95.69 103 SER A N 1
ATOM 844 C CA . SER A 1 103 ? 9.182 3.988 -13.799 1.00 95.69 103 SER A CA 1
ATOM 845 C C . SER A 1 103 ? 8.390 2.677 -13.731 1.00 95.69 103 SER A C 1
ATOM 847 O O . SER A 1 103 ? 7.169 2.661 -13.917 1.00 95.69 103 SER A O 1
ATOM 849 N N . GLU A 1 104 ? 9.058 1.572 -13.395 1.00 96.06 104 GLU A N 1
ATOM 850 C CA . GLU A 1 104 ? 8.413 0.266 -13.283 1.00 96.06 104 GLU A CA 1
ATOM 851 C C . GLU A 1 104 ? 7.439 0.211 -12.097 1.00 96.06 104 GLU A C 1
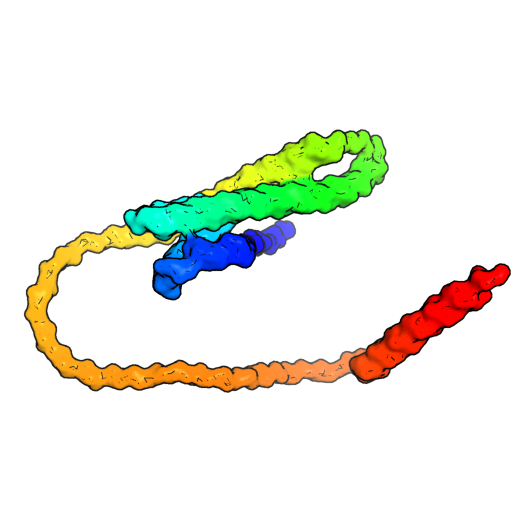ATOM 853 O O . GLU A 1 104 ? 6.351 -0.352 -12.220 1.00 96.06 104 GLU A O 1
ATOM 858 N N . THR A 1 105 ? 7.768 0.850 -10.972 1.00 95.88 105 THR A N 1
ATOM 859 C CA . THR A 1 105 ? 6.877 0.960 -9.806 1.00 95.88 105 THR A CA 1
ATOM 860 C C . THR A 1 105 ? 5.587 1.691 -10.177 1.00 95.88 105 THR A C 1
ATOM 862 O O . THR A 1 105 ? 4.497 1.181 -9.910 1.00 95.88 105 THR A O 1
ATOM 865 N N . GLN A 1 106 ? 5.683 2.833 -10.867 1.00 95.44 106 GLN A N 1
ATOM 866 C CA . GLN A 1 106 ? 4.515 3.585 -11.342 1.00 95.44 106 GLN A CA 1
ATOM 867 C C . GLN A 1 106 ? 3.679 2.783 -12.348 1.00 95.44 106 GLN A C 1
ATOM 869 O O . GLN A 1 106 ? 2.442 2.782 -12.291 1.00 95.44 106 GLN A O 1
ATOM 874 N N . ARG A 1 107 ? 4.341 2.042 -13.246 1.00 95.69 107 ARG A N 1
ATOM 875 C CA . ARG A 1 107 ? 3.673 1.152 -14.203 1.00 95.69 107 ARG A CA 1
ATOM 876 C C . ARG A 1 107 ? 2.887 0.048 -13.491 1.00 95.69 107 ARG A C 1
ATOM 878 O O . ARG A 1 107 ? 1.746 -0.232 -13.862 1.00 95.69 107 ARG A O 1
ATOM 885 N N . LEU A 1 108 ? 3.478 -0.576 -12.472 1.00 93.69 108 LEU A N 1
ATOM 886 C CA . LEU A 1 108 ? 2.844 -1.639 -11.691 1.00 93.69 108 LEU A CA 1
ATOM 887 C C . LEU A 1 108 ? 1.667 -1.118 -10.855 1.00 93.69 108 LEU A C 1
ATOM 889 O O . LEU A 1 108 ? 0.610 -1.749 -10.853 1.00 93.69 108 LEU A O 1
ATOM 893 N N . LEU A 1 109 ? 1.818 0.047 -10.219 1.00 91.75 109 LEU A N 1
ATOM 894 C CA . LEU A 1 109 ? 0.741 0.724 -9.489 1.00 91.75 109 LEU A CA 1
ATOM 895 C C . LEU A 1 109 ? -0.453 1.039 -10.400 1.00 91.75 109 LEU A C 1
ATOM 897 O O . LEU A 1 109 ? -1.600 0.783 -10.033 1.00 91.75 109 LEU A O 1
ATOM 901 N N . SER A 1 110 ? -0.189 1.544 -11.606 1.00 91.94 110 SER A N 1
ATOM 902 C CA . SER A 1 110 ? -1.230 1.861 -12.592 1.00 91.94 110 SER A CA 1
ATOM 903 C C . SER A 1 110 ? -1.995 0.610 -13.031 1.00 91.94 110 SER A C 1
ATOM 905 O O . SER A 1 110 ? -3.227 0.599 -13.040 1.00 91.94 110 SER A O 1
ATOM 907 N N . LEU A 1 111 ? -1.270 -0.476 -13.318 1.00 91.12 111 LEU A N 1
ATOM 908 C CA . LEU A 1 111 ? -1.862 -1.758 -13.701 1.00 91.12 111 LEU A CA 1
ATOM 909 C C . LEU A 1 111 ? -2.729 -2.354 -12.578 1.00 91.12 111 LEU A C 1
ATOM 911 O O . LEU A 1 111 ? -3.775 -2.951 -12.841 1.00 91.12 111 LEU A O 1
ATOM 915 N N . ASP A 1 112 ? -2.314 -2.200 -11.320 1.00 87.50 112 ASP A N 1
ATOM 916 C CA . ASP A 1 112 ? -3.099 -2.649 -10.169 1.00 87.50 112 ASP A CA 1
ATOM 917 C C . ASP A 1 112 ? -4.377 -1.816 -9.972 1.00 87.50 112 ASP A C 1
ATOM 919 O O . ASP A 1 112 ? -5.456 -2.372 -9.738 1.00 87.50 112 ASP A O 1
ATOM 923 N N . ALA A 1 113 ? -4.293 -0.497 -10.160 1.00 86.31 113 ALA A N 1
ATOM 924 C CA . ALA A 1 113 ? -5.449 0.397 -10.106 1.00 86.31 113 ALA A CA 1
ATOM 925 C C . ALA A 1 113 ? -6.470 0.114 -11.226 1.00 86.31 113 ALA A C 1
ATOM 927 O O . ALA A 1 113 ? -7.679 0.269 -11.038 1.00 86.31 113 ALA A O 1
ATOM 928 N N . GLU A 1 114 ? -6.015 -0.308 -12.407 1.00 86.62 114 GLU A N 1
ATOM 929 C CA . GLU A 1 114 ? -6.892 -0.805 -13.474 1.00 86.62 114 GLU A CA 1
ATOM 930 C C . GLU A 1 114 ? -7.563 -2.119 -13.075 1.00 86.62 114 GLU A C 1
ATOM 932 O O . GLU A 1 114 ? -8.784 -2.244 -13.175 1.00 86.62 114 GLU A O 1
ATOM 937 N N . ARG A 1 115 ? -6.794 -3.080 -12.550 1.00 81.75 115 ARG A N 1
ATOM 938 C CA . ARG A 1 115 ? -7.321 -4.383 -12.125 1.00 81.75 115 ARG A CA 1
ATOM 939 C C . ARG A 1 115 ? -8.404 -4.240 -11.058 1.00 81.75 115 ARG A C 1
ATOM 941 O O . ARG A 1 115 ? -9.445 -4.890 -11.159 1.00 81.75 115 ARG A O 1
ATOM 948 N N . SER A 1 116 ? -8.182 -3.354 -10.094 1.00 77.38 116 SER A N 1
ATOM 949 C CA . SER A 1 116 ? -9.102 -3.079 -8.988 1.00 77.38 116 SER A CA 1
ATOM 950 C C . SER A 1 116 ? -10.464 -2.537 -9.457 1.00 77.38 116 SER A C 1
ATOM 952 O O . SER A 1 116 ? -11.479 -2.817 -8.829 1.00 77.38 116 SER A O 1
ATOM 954 N N . ARG A 1 117 ? -10.522 -1.853 -10.613 1.00 68.25 117 ARG A N 1
ATOM 955 C CA . ARG A 1 117 ? -11.761 -1.296 -11.196 1.00 68.25 117 ARG A CA 1
ATOM 956 C C . ARG A 1 117 ? -12.596 -2.285 -12.017 1.00 68.25 117 ARG A C 1
ATOM 958 O O . ARG A 1 117 ? -13.744 -1.989 -12.329 1.00 68.25 117 ARG A O 1
ATOM 965 N N . THR A 1 118 ? -12.046 -3.439 -12.395 1.00 57.38 118 THR A N 1
ATOM 966 C CA . THR A 1 118 ? -12.697 -4.370 -13.345 1.00 57.38 118 THR A CA 1
ATOM 967 C C . THR A 1 118 ? -13.561 -5.464 -12.709 1.00 57.38 118 THR A C 1
ATOM 969 O O . THR A 1 118 ? -14.069 -6.331 -13.419 1.00 57.38 118 THR A O 1
ATOM 972 N N . VAL A 1 119 ? -13.771 -5.445 -11.389 1.00 56.53 119 VAL A N 1
ATOM 973 C CA . VAL A 1 119 ? -14.640 -6.427 -10.722 1.00 56.53 119 VAL A CA 1
ATOM 974 C C . VAL A 1 119 ? -16.095 -5.932 -10.768 1.00 56.53 119 VAL A C 1
ATOM 976 O O . VAL A 1 119 ? -16.354 -4.813 -10.324 1.00 56.53 119 VAL A O 1
ATOM 979 N N . PRO A 1 120 ? -17.061 -6.710 -11.302 1.00 43.66 120 PRO A N 1
ATOM 980 C CA . PRO A 1 120 ? -18.449 -6.271 -11.390 1.00 43.66 120 PRO A CA 1
ATOM 981 C C . PRO A 1 120 ? -19.012 -5.998 -9.994 1.00 43.66 120 PRO A C 1
ATOM 983 O O . PRO A 1 120 ? -19.023 -6.891 -9.145 1.00 43.66 120 PRO A O 1
ATOM 986 N N . SER A 1 121 ? -19.521 -4.783 -9.771 1.00 42.88 121 SER A N 1
ATOM 987 C CA . SER A 1 121 ? -20.436 -4.520 -8.660 1.00 42.88 121 SER A CA 1
ATOM 988 C C . SER A 1 121 ? -21.581 -5.528 -8.727 1.00 42.88 121 SER A C 1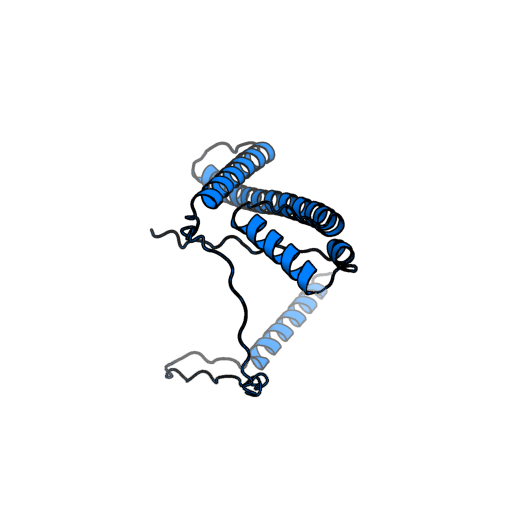
ATOM 990 O O . SER A 1 121 ? -22.228 -5.670 -9.767 1.00 42.88 121 SER A O 1
ATOM 992 N N . ALA A 1 122 ? -21.822 -6.239 -7.625 1.00 50.12 122 ALA A N 1
ATOM 993 C CA . ALA A 1 122 ? -22.992 -7.094 -7.481 1.00 50.12 122 ALA A CA 1
ATOM 994 C C . ALA A 1 122 ? -24.265 -6.300 -7.851 1.00 50.12 122 ALA A C 1
ATOM 996 O O . ALA A 1 122 ? -24.349 -5.110 -7.528 1.00 50.12 122 ALA A O 1
ATOM 997 N N . PRO A 1 123 ? -25.253 -6.910 -8.535 1.00 45.78 123 PRO A N 1
ATOM 998 C CA . PRO A 1 123 ? -26.450 -6.198 -8.952 1.00 45.78 123 PRO A CA 1
ATOM 999 C C . PRO A 1 123 ? -27.189 -5.682 -7.719 1.00 45.78 123 PRO A C 1
ATOM 1001 O O . PRO A 1 123 ? -27.647 -6.442 -6.866 1.00 45.78 123 PRO A O 1
ATOM 1004 N N . ASN A 1 124 ? -27.279 -4.360 -7.644 1.00 39.31 124 ASN A N 1
ATOM 1005 C CA . ASN A 1 124 ? -28.004 -3.632 -6.624 1.00 39.31 124 ASN A CA 1
ATOM 1006 C C . ASN A 1 124 ? -29.503 -3.911 -6.834 1.00 39.31 124 ASN A C 1
ATOM 1008 O O . ASN A 1 124 ? -30.138 -3.297 -7.694 1.00 39.31 124 ASN A O 1
ATOM 1012 N N . ARG A 1 125 ? -30.064 -4.886 -6.106 1.00 42.19 125 ARG A N 1
ATOM 1013 C CA . ARG A 1 125 ? -31.517 -5.087 -6.037 1.00 42.19 125 ARG A CA 1
ATOM 1014 C C . ARG A 1 125 ? -32.102 -3.902 -5.271 1.00 42.19 125 ARG A C 1
ATOM 1016 O O . ARG A 1 125 ? -32.152 -3.894 -4.046 1.00 42.19 125 ARG A O 1
ATOM 1023 N N . LYS A 1 126 ? -32.505 -2.875 -6.016 1.00 42.03 126 LYS A N 1
ATOM 1024 C CA . LYS A 1 126 ? -33.501 -1.917 -5.550 1.00 42.03 126 LYS A CA 1
ATOM 1025 C C . LYS A 1 126 ? -34.830 -2.659 -5.499 1.00 42.03 126 LYS A C 1
ATOM 1027 O O . LYS A 1 126 ? -35.403 -2.890 -6.552 1.00 42.03 126 LYS A O 1
ATOM 1032 N N . ASP A 1 127 ? -35.301 -2.980 -4.304 1.00 38.28 127 ASP A N 1
ATOM 1033 C CA . ASP A 1 127 ? -36.733 -3.092 -4.051 1.00 38.28 127 ASP A CA 1
ATOM 1034 C C . ASP A 1 127 ? -37.057 -2.225 -2.836 1.00 38.28 127 ASP A C 1
ATOM 1036 O O . ASP A 1 127 ? -36.584 -2.443 -1.721 1.00 38.28 127 ASP A O 1
ATOM 1040 N N . SER A 1 128 ? -37.811 -1.165 -3.107 1.00 35.75 128 SER A N 1
ATOM 1041 C CA . SER A 1 128 ? -38.509 -0.357 -2.118 1.00 35.75 128 SER A CA 1
ATOM 1042 C C . SER A 1 128 ? -39.857 -1.006 -1.819 1.00 35.75 128 SER A C 1
ATOM 1044 O O . SER A 1 128 ? -40.556 -1.342 -2.767 1.00 35.75 128 SER A O 1
ATOM 1046 N N . GLN A 1 129 ? -40.227 -1.103 -0.538 1.00 37.72 129 GLN A N 1
ATOM 1047 C CA . GLN A 1 129 ? -41.560 -0.825 0.044 1.00 37.72 129 GLN A CA 1
ATOM 1048 C C . GLN A 1 129 ? -41.508 -1.192 1.543 1.00 37.72 129 GLN A C 1
ATOM 1050 O O . GLN A 1 129 ? -41.093 -2.286 1.900 1.00 37.72 129 GLN A O 1
ATOM 1055 N N . GLN A 1 130 ? -41.552 -0.199 2.438 1.00 32.31 130 GLN A N 1
ATOM 1056 C CA . GLN A 1 130 ? -42.736 0.326 3.148 1.00 32.31 130 GLN A CA 1
ATOM 1057 C C . GLN A 1 130 ? -43.274 -0.581 4.276 1.00 32.31 130 GLN A C 1
ATOM 1059 O O . GLN A 1 130 ? -43.967 -1.561 4.048 1.00 32.31 130 GLN A O 1
ATOM 1064 N N . ASP A 1 131 ? -42.900 -0.175 5.491 1.00 29.81 131 ASP A N 1
ATOM 1065 C CA . ASP A 1 131 ? -43.630 -0.129 6.766 1.00 29.81 131 ASP A CA 1
ATOM 1066 C C . ASP A 1 131 ? -44.998 -0.841 6.884 1.00 29.81 131 ASP A C 1
ATOM 1068 O O . ASP A 1 131 ? -45.991 -0.393 6.312 1.00 29.81 131 ASP A O 1
ATOM 1072 N N . THR A 1 132 ? -45.077 -1.888 7.721 1.00 28.86 132 THR A N 1
ATOM 1073 C CA . THR A 1 132 ? -46.208 -2.141 8.644 1.00 28.86 132 THR A CA 1
ATOM 1074 C C . THR A 1 132 ? -45.798 -3.154 9.735 1.00 28.86 132 THR A C 1
ATOM 1076 O O . THR A 1 132 ? -45.511 -4.313 9.446 1.00 28.86 132 THR A O 1
ATOM 1079 N N . GLN A 1 133 ? -45.804 -2.741 11.004 1.00 29.33 133 GLN A N 1
ATOM 1080 C CA . GLN A 1 133 ? -45.972 -3.610 12.188 1.00 29.33 133 GLN A CA 1
ATOM 1081 C C . GLN A 1 133 ? -47.373 -3.328 12.788 1.00 29.33 133 GLN A C 1
ATOM 1083 O O . GLN A 1 133 ? -47.943 -2.293 12.434 1.00 29.33 133 GLN A O 1
ATOM 1088 N N . PRO A 1 134 ? -47.933 -4.123 13.733 1.00 39.91 134 PRO A N 1
ATOM 1089 C CA . PRO A 1 134 ? -47.379 -5.306 14.414 1.00 39.91 134 PRO A CA 1
ATOM 1090 C C . PRO A 1 134 ? -48.354 -6.506 14.504 1.00 39.91 134 PRO A C 1
ATOM 1092 O O . PRO A 1 134 ? -49.560 -6.303 14.550 1.00 39.91 134 PRO A O 1
ATOM 1095 N N . GLN A 1 135 ? -47.859 -7.738 14.692 1.00 27.67 135 GLN A N 1
ATOM 1096 C CA . GLN A 1 135 ? -48.550 -8.732 15.536 1.00 27.67 135 GLN A CA 1
ATOM 1097 C C . GLN A 1 135 ? -47.564 -9.679 16.234 1.00 27.67 135 GLN A C 1
ATOM 1099 O O . GLN A 1 135 ? -46.583 -10.146 15.660 1.00 27.67 135 GLN A O 1
ATOM 1104 N N . HIS A 1 136 ? -47.860 -9.879 17.515 1.00 31.27 136 HIS A N 1
ATOM 1105 C CA . HIS A 1 136 ? -47.276 -10.806 18.474 1.00 31.27 136 HIS A CA 1
ATOM 1106 C C . HIS A 1 136 ? -47.479 -12.258 18.018 1.00 31.27 136 HIS A C 1
ATOM 1108 O O . HIS A 1 136 ? -48.606 -12.613 17.694 1.00 31.27 136 HIS A O 1
ATOM 1114 N N . ASP A 1 137 ? -46.449 -13.102 18.118 1.00 26.77 137 ASP A N 1
ATOM 1115 C CA . ASP A 1 137 ? -46.633 -14.426 18.717 1.00 26.77 137 ASP A CA 1
ATOM 1116 C C . ASP A 1 137 ? -45.309 -15.040 19.190 1.00 26.77 137 ASP A C 1
ATOM 1118 O O . ASP A 1 137 ? -44.273 -14.975 18.527 1.00 26.77 137 ASP A O 1
ATOM 1122 N N . ASN A 1 138 ? -45.362 -15.599 20.397 1.00 39.06 138 ASN A N 1
ATOM 1123 C CA . ASN A 1 138 ? -44.249 -16.227 21.096 1.00 39.06 138 ASN A CA 1
ATOM 1124 C C . ASN A 1 138 ? -43.916 -17.587 20.471 1.00 39.06 138 ASN A C 1
ATOM 1126 O O . ASN A 1 138 ? -44.767 -18.472 20.429 1.00 39.06 138 ASN A O 1
ATOM 1130 N N . SER A 1 139 ? -42.645 -17.819 20.140 1.00 32.97 139 SER A N 1
ATOM 1131 C CA . SER A 1 139 ? -42.105 -19.178 20.113 1.00 32.97 139 SER A CA 1
ATOM 1132 C C . SER A 1 139 ? -40.649 -19.195 20.564 1.00 32.97 139 SER A C 1
ATOM 1134 O O . SER A 1 139 ? -39.753 -18.647 19.925 1.00 32.97 139 SER A O 1
ATOM 1136 N N . VAL A 1 140 ? -40.449 -19.814 21.724 1.00 33.72 140 VAL A N 1
ATOM 1137 C CA . VAL A 1 140 ? -39.164 -20.201 22.298 1.00 33.72 140 VAL A CA 1
ATOM 1138 C C . VAL A 1 140 ? -38.591 -21.326 21.443 1.00 33.72 140 VAL A C 1
ATOM 1140 O O . VAL A 1 140 ? -39.146 -22.420 21.464 1.00 33.72 140 VAL A O 1
ATOM 1143 N N . ILE A 1 141 ? -37.467 -21.103 20.755 1.00 32.88 141 ILE A N 1
ATOM 1144 C CA . ILE A 1 141 ? -36.586 -22.202 20.337 1.00 32.88 141 ILE A CA 1
ATOM 1145 C C . ILE A 1 141 ? -35.130 -21.828 20.612 1.00 32.88 141 ILE A C 1
ATOM 1147 O O . ILE A 1 141 ? -34.597 -20.809 20.182 1.00 32.88 141 ILE A O 1
ATOM 1151 N N . THR A 1 142 ? -34.541 -22.703 21.409 1.00 32.50 142 THR A N 1
ATOM 1152 C CA . THR A 1 142 ? -33.240 -22.686 22.051 1.00 32.50 142 THR A CA 1
ATOM 1153 C C . THR A 1 142 ? -32.084 -22.704 21.050 1.00 32.50 142 THR A C 1
ATOM 1155 O O . THR A 1 142 ? -32.070 -23.469 20.089 1.00 32.50 142 THR A O 1
ATOM 1158 N N . SER A 1 143 ? -31.074 -21.892 21.346 1.00 32.19 143 SER A N 1
ATOM 1159 C CA . SER A 1 143 ? -29.731 -21.932 20.766 1.00 32.19 143 SER A CA 1
ATOM 1160 C C . SER A 1 143 ? -29.042 -23.287 21.010 1.00 32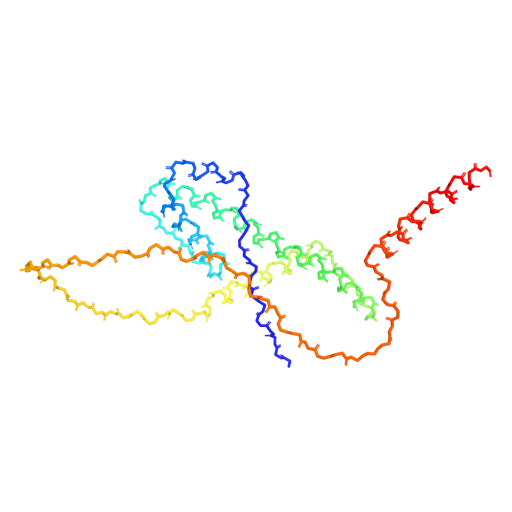.19 143 SER A C 1
ATOM 1162 O O . SER A 1 143 ? -29.146 -23.812 22.122 1.00 32.19 143 SER A O 1
ATOM 1164 N N . PRO A 1 144 ? -28.255 -23.817 20.057 1.00 35.41 144 PRO A N 1
ATOM 1165 C CA . PRO A 1 144 ? -27.116 -24.658 20.395 1.00 35.41 144 PRO A CA 1
ATOM 1166 C C . PRO A 1 144 ? -25.788 -23.974 20.041 1.00 35.41 144 PRO A C 1
ATOM 1168 O O . PRO A 1 144 ? -25.550 -23.521 18.922 1.00 35.41 144 PRO A O 1
ATOM 1171 N N . ALA A 1 145 ? -24.923 -23.944 21.052 1.00 35.00 145 ALA A N 1
ATOM 1172 C CA . ALA A 1 145 ? -23.540 -23.484 21.052 1.00 35.00 145 ALA A CA 1
ATOM 1173 C C . ALA A 1 145 ? -22.618 -24.325 20.120 1.00 35.00 145 ALA A C 1
ATOM 1175 O O . ALA A 1 145 ? -23.014 -25.400 19.663 1.00 35.00 145 ALA A O 1
ATOM 1176 N N . PRO A 1 146 ? -21.385 -23.860 19.826 1.00 37.84 146 PRO A N 1
ATOM 1177 C CA . PRO A 1 146 ? -20.588 -24.313 18.686 1.00 37.84 146 PRO A CA 1
ATOM 1178 C C . PRO A 1 146 ? -19.899 -25.665 18.924 1.00 37.84 146 PRO A C 1
ATOM 1180 O O . PRO A 1 146 ? -19.330 -25.921 19.989 1.00 37.84 146 PRO A O 1
ATOM 1183 N N . ALA A 1 147 ? -19.908 -26.523 17.901 1.00 35.97 147 ALA A N 1
ATOM 1184 C CA . ALA A 1 147 ? -19.201 -27.797 17.918 1.00 35.97 147 ALA A CA 1
ATOM 1185 C C . ALA A 1 147 ? -17.677 -27.590 17.884 1.00 35.97 147 ALA A C 1
ATOM 1187 O O . ALA A 1 147 ? -17.135 -26.829 17.083 1.00 35.97 147 ALA A O 1
ATOM 1188 N N . ARG A 1 148 ? -17.010 -28.291 18.803 1.00 32.19 148 ARG A N 1
ATOM 1189 C CA . ARG A 1 148 ? -15.565 -28.333 19.026 1.00 32.19 148 ARG A CA 1
ATOM 1190 C C . ARG A 1 148 ? -14.818 -28.977 17.854 1.00 32.19 148 ARG A C 1
ATOM 1192 O O . ARG A 1 148 ? -15.325 -29.880 17.198 1.00 32.19 148 ARG A O 1
ATOM 1199 N N . TYR A 1 149 ? -13.574 -28.534 17.692 1.00 31.98 149 TYR A N 1
ATOM 1200 C CA . TYR A 1 149 ? -12.504 -29.135 16.898 1.00 31.98 149 TYR A CA 1
ATOM 1201 C C . TYR A 1 149 ? -12.461 -30.671 16.985 1.00 31.98 149 TYR A C 1
ATOM 1203 O O . TYR A 1 149 ? -12.391 -31.228 18.079 1.00 31.98 149 TYR A O 1
ATOM 1211 N N . ALA A 1 150 ? -12.372 -31.329 15.829 1.00 33.97 150 ALA A N 1
ATOM 1212 C CA . ALA A 1 150 ? -11.790 -32.661 15.693 1.00 33.97 150 ALA A CA 1
ATOM 1213 C C . ALA A 1 150 ? -10.899 -32.681 14.432 1.00 33.97 150 ALA A C 1
ATOM 1215 O O . ALA A 1 150 ? -11.347 -32.224 13.377 1.00 33.97 150 ALA A O 1
ATOM 1216 N N . PRO A 1 151 ? -9.644 -33.158 14.517 1.00 34.50 151 PRO A N 1
ATOM 1217 C CA . PRO A 1 151 ? -8.747 -33.225 13.373 1.00 34.50 151 PRO A CA 1
ATOM 1218 C C . PRO A 1 151 ? -9.170 -34.389 12.474 1.00 34.50 151 PRO A C 1
ATOM 1220 O O . PRO A 1 151 ? -9.248 -35.535 12.916 1.00 34.50 151 PRO A O 1
ATOM 1223 N N . THR A 1 152 ? -9.464 -34.107 11.207 1.00 34.78 152 THR A N 1
ATOM 1224 C CA . THR A 1 152 ? -9.702 -35.155 10.211 1.00 34.78 152 THR A CA 1
ATOM 1225 C C . THR A 1 152 ? -8.353 -35.746 9.814 1.00 34.78 152 THR A C 1
ATOM 1227 O O . THR A 1 152 ? -7.510 -35.056 9.244 1.00 34.78 152 THR A O 1
ATOM 1230 N N . ALA A 1 153 ? -8.135 -37.008 10.179 1.00 32.19 153 ALA A N 1
ATOM 1231 C CA . ALA A 1 153 ? -6.984 -37.791 9.762 1.00 32.19 153 ALA A CA 1
ATOM 1232 C C . ALA A 1 153 ? -6.980 -37.928 8.232 1.00 32.19 153 ALA A C 1
ATOM 1234 O O . ALA A 1 153 ? -7.986 -38.318 7.640 1.00 32.19 153 ALA A O 1
ATOM 1235 N N . CYS A 1 154 ? -5.855 -37.583 7.603 1.00 31.34 154 CYS A N 1
ATOM 1236 C CA . CYS A 1 154 ? -5.633 -37.820 6.184 1.00 31.34 154 CYS A CA 1
ATOM 1237 C C . CYS A 1 154 ? -5.568 -39.325 5.912 1.00 31.34 154 CYS A C 1
ATOM 1239 O O . CYS A 1 154 ? -4.780 -40.051 6.516 1.00 31.34 154 CYS A O 1
ATOM 1241 N N . GLU A 1 155 ? -6.407 -39.749 4.979 1.00 32.59 155 GLU A N 1
ATOM 1242 C CA . GLU A 1 155 ? -6.483 -41.084 4.408 1.00 32.59 155 GLU A CA 1
ATOM 1243 C C . GLU A 1 155 ? -5.236 -41.365 3.548 1.00 32.59 155 GLU A C 1
ATOM 1245 O O . GLU A 1 155 ? -4.796 -40.530 2.753 1.00 32.59 155 GLU A O 1
ATOM 1250 N N . SER A 1 156 ? -4.627 -42.526 3.775 1.00 34.94 156 SER A N 1
ATOM 1251 C CA . SER A 1 156 ? -3.341 -42.961 3.230 1.00 34.94 156 SER A CA 1
ATOM 1252 C C . SER A 1 156 ? -3.430 -43.313 1.739 1.00 34.94 156 SER A C 1
ATOM 1254 O O . SER A 1 156 ? -4.267 -44.120 1.338 1.00 34.94 156 SER A O 1
ATOM 1256 N N . ALA A 1 157 ? -2.514 -42.780 0.926 1.00 36.00 157 ALA A N 1
ATOM 1257 C CA . ALA A 1 157 ? -2.258 -43.238 -0.444 1.00 36.00 157 ALA A CA 1
ATOM 1258 C C . ALA A 1 157 ? -1.200 -44.367 -0.460 1.00 36.00 157 ALA A C 1
ATOM 1260 O O . ALA A 1 157 ? -0.377 -44.429 0.458 1.00 36.00 157 ALA A O 1
ATOM 1261 N N . PRO A 1 158 ? -1.209 -45.268 -1.464 1.00 40.19 158 PRO A N 1
ATOM 1262 C CA . PRO A 1 158 ? -0.432 -46.499 -1.429 1.00 40.19 158 PRO A CA 1
ATOM 1263 C C . PRO A 1 158 ? 1.051 -46.310 -1.769 1.00 40.19 158 PRO A C 1
ATOM 1265 O O . PRO A 1 158 ? 1.444 -45.508 -2.614 1.00 40.19 158 PRO A O 1
ATOM 1268 N N . ASP A 1 159 ? 1.814 -47.153 -1.087 1.00 37.47 159 ASP A N 1
ATOM 1269 C CA . ASP A 1 159 ? 3.247 -47.411 -1.105 1.00 37.47 159 ASP A CA 1
ATOM 1270 C C . ASP A 1 159 ? 3.782 -47.844 -2.486 1.00 37.47 159 ASP A C 1
ATOM 1272 O O . ASP A 1 159 ? 3.186 -48.704 -3.141 1.00 37.47 159 ASP A O 1
ATOM 1276 N N . ASN A 1 160 ? 4.908 -47.260 -2.918 1.00 35.91 160 ASN A N 1
ATOM 1277 C CA . ASN A 1 160 ? 5.929 -47.926 -3.735 1.00 35.91 160 ASN A CA 1
ATOM 1278 C C . ASN A 1 160 ? 7.210 -47.067 -3.870 1.00 35.91 160 ASN A C 1
ATOM 1280 O O . ASN A 1 160 ? 7.261 -46.124 -4.658 1.00 35.91 160 ASN A O 1
ATOM 1284 N N . ARG A 1 161 ? 8.257 -47.561 -3.194 1.00 38.12 161 ARG A N 1
ATOM 1285 C CA . ARG A 1 161 ? 9.615 -47.839 -3.709 1.00 38.12 161 ARG A CA 1
ATOM 1286 C C . ARG A 1 161 ? 10.718 -46.763 -3.696 1.00 38.12 161 ARG A C 1
ATOM 1288 O O . ARG A 1 161 ? 10.764 -45.847 -4.509 1.00 38.12 161 ARG A O 1
ATOM 1295 N N . ASP A 1 162 ? 11.695 -47.095 -2.845 1.00 46.47 162 ASP A N 1
ATOM 1296 C CA . ASP A 1 162 ? 13.144 -47.115 -3.092 1.00 46.47 162 ASP A CA 1
ATOM 1297 C C . ASP A 1 162 ? 13.924 -45.806 -2.900 1.00 46.47 162 ASP A C 1
ATOM 1299 O O . ASP A 1 162 ? 14.441 -45.190 -3.830 1.00 46.47 162 ASP A O 1
ATOM 1303 N N . GLY A 1 163 ? 14.112 -45.458 -1.628 1.00 41.56 163 GLY A N 1
ATOM 1304 C CA . GLY A 1 163 ? 15.220 -44.641 -1.142 1.00 41.56 163 GLY A CA 1
ATOM 1305 C C . GLY A 1 163 ? 15.265 -44.741 0.378 1.00 41.56 163 GLY A C 1
ATOM 1306 O O . GLY A 1 163 ? 14.277 -44.392 1.021 1.00 41.56 163 GLY A O 1
ATOM 1307 N N . GLU A 1 164 ? 16.357 -45.263 0.951 1.00 53.56 164 GLU A N 1
ATOM 1308 C CA . GLU A 1 164 ? 16.564 -45.319 2.406 1.00 53.56 164 GLU A CA 1
ATOM 1309 C C . GLU A 1 164 ? 16.323 -43.930 3.005 1.00 53.56 164 GLU A C 1
ATOM 1311 O O . GLU A 1 164 ? 17.140 -43.016 2.892 1.00 53.56 164 GLU A O 1
ATOM 1316 N N . SER A 1 165 ? 15.141 -43.756 3.587 1.00 50.28 165 SER A N 1
ATOM 1317 C CA . SER A 1 165 ? 14.729 -42.516 4.219 1.00 50.28 165 SER A CA 1
ATOM 1318 C C . SER A 1 165 ? 15.349 -42.541 5.604 1.00 50.28 165 SER A C 1
ATOM 1320 O O . SER A 1 165 ? 14.868 -43.243 6.493 1.00 50.28 165 SER A O 1
ATOM 1322 N N . LEU A 1 166 ? 16.461 -41.828 5.773 1.00 57.81 166 LEU A N 1
ATOM 1323 C CA . LEU A 1 166 ? 16.991 -41.539 7.100 1.00 57.81 166 LEU A CA 1
ATOM 1324 C C . LEU A 1 166 ? 15.850 -40.942 7.934 1.00 57.81 166 LEU A C 1
ATOM 1326 O O . LEU A 1 166 ? 15.144 -40.044 7.468 1.00 57.81 166 LEU A O 1
ATOM 1330 N N . SER A 1 167 ? 15.640 -41.462 9.147 1.00 71.00 167 SER A N 1
ATOM 1331 C CA . SER A 1 167 ? 14.672 -40.877 10.084 1.00 71.00 167 SER A CA 1
ATOM 1332 C C . SER A 1 167 ? 14.965 -39.384 10.228 1.00 71.00 167 SER A C 1
ATOM 1334 O O . SER A 1 167 ? 16.127 -38.983 10.165 1.00 71.00 167 SER A O 1
ATOM 1336 N N . ILE A 1 168 ? 13.949 -38.553 10.455 1.00 68.25 168 ILE A N 1
ATOM 1337 C CA . ILE A 1 168 ? 14.122 -37.099 10.630 1.00 68.25 168 ILE A CA 1
ATOM 1338 C C . ILE A 1 168 ? 15.211 -36.803 11.685 1.00 68.25 168 ILE A C 1
ATOM 1340 O O . ILE A 1 168 ? 16.061 -35.935 11.480 1.00 68.25 168 ILE A O 1
ATOM 1344 N N . GLU A 1 169 ? 15.269 -37.599 12.758 1.00 67.31 169 GLU A N 1
ATOM 1345 C CA . GLU A 1 169 ? 16.353 -37.591 13.749 1.00 67.31 169 GLU A CA 1
ATOM 1346 C C . GLU A 1 169 ? 17.754 -37.861 13.173 1.00 67.31 169 GLU A C 1
ATOM 1348 O O . GLU A 1 169 ? 18.719 -37.221 13.584 1.00 67.31 169 GLU A O 1
ATOM 1353 N N . GLN A 1 170 ? 17.897 -38.793 12.232 1.00 77.50 170 GLN A N 1
ATOM 1354 C CA . GLN A 1 170 ? 19.184 -39.116 11.609 1.00 77.50 170 GLN A CA 1
ATOM 1355 C C . GLN A 1 170 ? 19.650 -37.998 10.669 1.00 77.50 170 GLN A C 1
ATOM 1357 O O . GLN A 1 170 ? 20.829 -37.647 10.687 1.00 77.50 170 GLN A O 1
ATOM 1362 N N . GLU A 1 171 ? 18.735 -37.384 9.910 1.00 75.69 171 GLU A N 1
ATOM 1363 C CA . GLU A 1 171 ? 19.057 -36.226 9.065 1.00 75.69 171 GLU A CA 1
ATOM 1364 C C . GLU A 1 171 ? 19.480 -35.016 9.916 1.00 75.69 171 GLU A C 1
ATOM 1366 O O . GLU A 1 171 ? 20.421 -34.286 9.579 1.00 75.69 171 GLU A O 1
ATOM 1371 N N . PHE A 1 172 ? 18.810 -34.816 11.054 1.00 74.00 172 PHE A N 1
ATOM 1372 C CA . PHE A 1 172 ? 19.159 -33.771 12.008 1.00 74.00 172 PHE A CA 1
ATOM 1373 C C . PHE A 1 172 ? 20.544 -34.001 12.628 1.00 74.00 172 PHE A C 1
ATOM 1375 O O . PHE A 1 172 ? 21.362 -33.076 12.666 1.00 74.00 172 PHE A O 1
ATOM 1382 N N . GLU A 1 173 ? 20.850 -35.228 13.055 1.00 79.62 173 GLU A N 1
ATOM 1383 C CA . GLU A 1 173 ? 22.142 -35.552 13.663 1.00 79.62 173 GLU A CA 1
ATOM 1384 C C . GLU A 1 173 ? 23.291 -35.478 12.646 1.00 79.62 173 GLU A C 1
ATOM 1386 O O . GLU A 1 173 ? 24.383 -35.001 12.963 1.00 79.62 173 GLU A O 1
ATOM 1391 N N . GLU A 1 174 ? 23.049 -35.850 11.387 1.00 83.56 174 GLU A N 1
ATOM 1392 C CA . GLU A 1 174 ? 24.046 -35.714 10.327 1.00 83.56 174 GLU A CA 1
ATOM 1393 C C . GLU A 1 174 ? 24.344 -34.241 10.008 1.00 83.56 174 GLU A C 1
ATOM 1395 O O . GLU A 1 174 ? 25.514 -33.847 9.905 1.00 83.56 174 GLU A O 1
ATOM 1400 N N . LYS A 1 175 ? 23.308 -33.392 9.941 1.00 81.88 175 LYS A N 1
ATOM 1401 C CA . LYS A 1 175 ? 23.468 -31.933 9.808 1.00 81.88 175 LYS A CA 1
ATOM 1402 C C . LYS A 1 175 ? 24.233 -31.341 10.990 1.00 81.88 175 LYS A C 1
ATOM 1404 O O . LYS A 1 175 ? 25.134 -30.524 10.782 1.00 81.88 175 LYS A O 1
ATOM 1409 N N . ARG A 1 176 ? 23.931 -31.781 12.215 1.00 82.31 176 ARG A N 1
ATOM 1410 C CA . ARG A 1 176 ? 24.637 -31.361 13.434 1.00 82.31 176 ARG A CA 1
ATOM 1411 C C . ARG A 1 176 ? 26.112 -31.764 13.397 1.00 82.31 176 ARG A C 1
ATOM 1413 O O . ARG A 1 176 ? 26.976 -30.922 13.646 1.00 82.31 176 ARG A O 1
ATOM 1420 N N . ARG A 1 177 ? 26.421 -33.010 13.022 1.00 86.12 177 ARG A N 1
ATOM 1421 C CA . ARG A 1 177 ? 27.801 -33.507 12.899 1.00 86.12 177 ARG A CA 1
ATOM 1422 C C . ARG A 1 177 ? 28.600 -32.703 11.873 1.00 86.12 177 ARG A C 1
ATOM 1424 O O . ARG A 1 177 ? 29.708 -32.260 12.171 1.00 86.12 177 ARG A O 1
ATOM 1431 N N . LYS A 1 178 ? 28.015 -32.443 10.700 1.00 86.88 178 LYS A N 1
ATOM 1432 C CA . LYS A 1 178 ? 28.661 -31.682 9.619 1.00 86.88 178 LYS A CA 1
ATOM 1433 C C . LYS A 1 178 ? 28.938 -30.225 10.011 1.00 86.88 178 LYS A C 1
ATOM 1435 O O . LYS A 1 178 ? 29.972 -29.670 9.641 1.00 86.88 178 LYS A O 1
ATOM 1440 N N . ALA A 1 179 ? 28.053 -29.613 10.799 1.00 82.50 179 ALA A N 1
ATOM 1441 C CA . ALA A 1 179 ? 28.263 -28.269 11.332 1.00 82.50 179 ALA A CA 1
ATOM 1442 C C . ALA A 1 179 ? 29.450 -28.217 12.312 1.00 82.50 179 ALA A C 1
ATOM 1444 O O . ALA A 1 179 ? 30.295 -27.327 12.198 1.00 82.50 179 ALA A O 1
ATOM 1445 N N . ILE A 1 180 ? 29.568 -29.195 13.216 1.00 77.00 180 ILE A N 1
ATOM 1446 C CA . ILE A 1 180 ? 30.689 -29.290 14.167 1.00 77.00 180 ILE A CA 1
ATOM 1447 C C . ILE A 1 180 ? 32.018 -29.511 13.429 1.00 77.00 180 ILE A C 1
ATOM 1449 O O . ILE A 1 180 ? 33.017 -28.858 13.730 1.00 77.00 180 ILE A O 1
ATOM 1453 N N . GLU A 1 181 ? 32.032 -30.372 12.413 1.00 77.06 181 GLU A N 1
ATOM 1454 C CA . GLU A 1 181 ? 33.230 -30.633 11.610 1.00 77.06 181 GLU A CA 1
ATOM 1455 C C . GLU A 1 181 ? 33.700 -29.383 10.844 1.00 77.06 181 GLU A C 1
ATOM 1457 O O . GLU A 1 181 ? 34.893 -29.078 10.805 1.00 77.06 181 GLU A O 1
ATOM 1462 N N . SER A 1 182 ? 32.761 -28.581 10.326 1.00 73.50 182 SER A N 1
ATOM 1463 C CA . SER A 1 182 ? 33.079 -27.314 9.652 1.00 73.50 182 SER A CA 1
ATOM 1464 C C . SER A 1 182 ? 33.707 -26.262 10.580 1.00 73.50 182 SER A C 1
ATOM 1466 O O . SER A 1 182 ? 34.511 -25.439 10.133 1.00 73.50 182 SER A O 1
ATOM 1468 N N . LEU A 1 183 ? 33.383 -26.306 11.877 1.00 67.44 183 LEU A N 1
ATOM 1469 C CA . LEU A 1 183 ? 33.969 -25.428 12.891 1.00 67.44 183 LEU A CA 1
ATOM 1470 C C . LEU A 1 183 ? 35.391 -25.870 13.255 1.00 67.44 183 LEU A C 1
ATOM 1472 O O . LEU A 1 183 ? 36.281 -25.025 13.342 1.00 67.44 183 LEU A O 1
ATOM 1476 N N . ASN A 1 184 ? 35.629 -27.179 13.363 1.00 67.56 184 ASN A N 1
ATOM 1477 C CA . ASN A 1 184 ? 36.959 -27.732 13.639 1.00 67.56 184 ASN A CA 1
ATOM 1478 C C . ASN A 1 184 ? 37.932 -27.568 12.457 1.00 67.56 184 ASN A C 1
ATOM 1480 O O . ASN A 1 184 ? 39.131 -27.379 12.652 1.00 67.56 184 ASN A O 1
ATOM 1484 N N . PHE A 1 185 ? 37.434 -27.567 11.217 1.00 57.00 185 PHE A N 1
ATOM 1485 C CA . PHE A 1 185 ? 38.273 -27.278 10.050 1.00 57.00 185 PHE A CA 1
ATOM 1486 C C . PHE A 1 185 ? 38.731 -25.809 10.002 1.00 57.00 185 PHE A C 1
ATOM 1488 O O . PHE A 1 185 ? 39.831 -25.509 9.534 1.00 57.00 185 PHE A O 1
ATOM 1495 N N . ARG A 1 186 ? 37.916 -24.877 10.518 1.00 56.34 186 ARG A N 1
ATOM 1496 C CA . ARG A 1 186 ? 38.255 -23.445 10.583 1.00 56.34 186 ARG A CA 1
ATOM 1497 C C . ARG A 1 186 ? 39.310 -23.117 11.639 1.00 56.34 186 ARG A C 1
ATOM 1499 O O . ARG A 1 186 ? 40.051 -22.160 11.442 1.00 56.34 186 ARG A O 1
ATOM 1506 N N . THR A 1 187 ? 39.420 -23.901 12.708 1.00 56.91 187 THR A N 1
ATOM 1507 C CA . THR A 1 187 ? 40.446 -23.715 13.748 1.00 56.91 187 THR A CA 1
ATOM 1508 C C . THR A 1 187 ? 41.791 -24.358 13.399 1.00 56.91 187 THR A C 1
ATOM 1510 O O . THR A 1 187 ? 42.810 -23.936 13.932 1.00 56.91 187 THR A O 1
ATOM 1513 N N . SER A 1 188 ? 41.839 -25.310 12.457 1.00 54.53 188 SER A N 1
ATOM 1514 C CA . SER A 1 188 ? 43.087 -25.974 12.037 1.00 54.53 188 SER A CA 1
ATOM 1515 C C . SER A 1 188 ? 43.872 -25.248 10.930 1.00 54.53 188 SER A C 1
ATOM 1517 O O . SER A 1 188 ? 45.011 -25.626 10.665 1.00 54.53 188 SER A O 1
ATOM 1519 N N . LYS A 1 189 ? 43.301 -24.237 10.259 1.00 56.34 189 LYS A N 1
ATOM 1520 C CA . LYS A 1 189 ? 43.974 -23.473 9.180 1.00 56.34 189 LYS A CA 1
ATOM 1521 C C . LYS A 1 189 ? 44.507 -22.100 9.611 1.00 56.34 189 LYS A C 1
ATOM 1523 O O . LYS A 1 189 ? 44.829 -21.276 8.761 1.00 56.34 189 LYS A O 1
ATOM 1528 N N . GLY A 1 190 ? 44.589 -21.858 10.916 1.00 55.59 190 GLY A N 1
ATOM 1529 C CA . GLY A 1 190 ? 45.231 -20.681 11.492 1.00 55.59 190 GLY A CA 1
ATOM 1530 C C . GLY A 1 190 ? 46.529 -21.045 12.201 1.00 55.59 190 GLY A C 1
ATOM 1531 O O . GLY A 1 190 ? 46.546 -21.032 13.425 1.00 55.59 190 GLY A O 1
ATOM 1532 N N . PHE A 1 191 ? 47.567 -21.382 11.433 1.00 44.34 191 PHE A N 1
ATOM 1533 C CA . PHE A 1 191 ? 48.984 -21.188 11.760 1.00 44.34 191 PHE A CA 1
ATOM 1534 C C . PHE A 1 191 ? 49.760 -21.008 10.455 1.00 44.34 191 PHE A C 1
ATOM 1536 O O . PHE A 1 191 ? 49.496 -21.790 9.511 1.00 44.34 191 PHE A O 1
#